Protein 6V04 (pdb70)

Structure (mmCIF, N/CA/C/O backbone):
data_6V04
#
_entry.id   6V04
#
_cell.length_a   73.171
_cell.length_b   73.171
_cell.length_c   123.944
_cell.angle_alpha   90.000
_cell.angle_beta   90.000
_cell.angle_gamma   120.000
#
_symmetry.space_group_name_H-M   'P 31 2 1'
#
loop_
_entity.id
_entity.type
_entity.pdbx_description
1 polymer 'Uncharacterized SRPBCC domain-containing protein'
2 non-polymer 'SODIUM ION'
3 non-polymer 'MAGNESIUM ION'
4 non-polymer 'CHLORIDE ION'
5 water water
#
loop_
_atom_site.group_PDB
_atom_site.id
_atom_site.type_symbol
_atom_site.label_atom_id
_atom_site.label_alt_id
_atom_site.label_comp_id
_atom_site.label_asym_id
_atom_site.label_entity_id
_atom_site.label_seq_id
_atom_site.pdbx_PDB_ins_code
_atom_site.Cartn_x
_atom_site.Cartn_y
_atom_site.Cartn_z
_atom_site.occupancy
_atom_site.B_iso_or_equiv
_atom_site.auth_seq_id
_atom_site.auth_comp_id
_atom_site.auth_asym_id
_atom_site.auth_atom_id
_atom_site.pdbx_PDB_model_num
ATOM 1 C CA . PRO A 1 10 ? 34.544 35.636 29.365 1.00 78.98 9 PRO A CA 1
ATOM 2 C C . PRO A 1 10 ? 33.676 34.381 29.426 1.00 78.77 9 PRO A C 1
ATOM 3 O O . PRO A 1 10 ? 34.205 33.271 29.413 1.00 77.21 9 PRO A O 1
ATOM 4 N N . ASP A 1 11 ? 32.358 34.564 29.493 1.00 63.77 10 ASP A N 1
ATOM 5 C CA . ASP A 1 11 ? 31.417 33.448 29.552 1.00 52.61 10 ASP A CA 1
ATOM 6 C C . ASP A 1 11 ? 31.238 32.885 28.147 1.00 50.94 10 ASP A C 1
ATOM 7 O O . ASP A 1 11 ? 30.627 33.524 27.285 1.00 47.21 10 ASP A O 1
ATOM 16 N N . ASP A 1 12 ? 31.778 31.689 27.911 1.00 39.11 11 ASP A N 1
ATOM 17 C CA . ASP A 1 12 ? 31.701 31.072 26.594 1.00 38.52 11 ASP A CA 1
ATOM 18 C C . ASP A 1 12 ? 30.318 30.533 26.264 1.00 35.20 11 ASP A C 1
ATOM 19 O O . ASP A 1 12 ? 30.065 30.208 25.100 1.00 35.10 11 ASP A O 1
ATOM 28 N N . TRP A 1 13 ? 29.422 30.442 27.242 1.00 35.45 12 TRP A N 1
ATOM 29 C CA . TRP A 1 13 ? 28.202 29.651 27.119 1.00 33.58 12 TRP A CA 1
ATOM 30 C C . TRP A 1 13 ? 27.089 30.488 26.501 1.00 33.67 12 TRP A C 1
ATOM 31 O O . TRP A 1 13 ? 26.544 31.391 27.141 1.00 35.25 12 TRP A O 1
ATOM 52 N N . VAL A 1 14 ? 26.746 30.185 25.253 1.00 31.99 13 VAL A N 1
ATOM 53 C CA . VAL A 1 14 ? 25.671 30.874 24.561 1.00 31.85 13 VAL A CA 1
ATOM 54 C C . VAL A 1 14 ? 24.372 30.129 24.818 1.00 30.39 13 VAL A C 1
ATOM 55 O O . VAL A 1 14 ? 24.312 28.903 24.679 1.00 28.50 13 VAL A O 1
ATOM 68 N N . ARG A 1 15 ? 23.341 30.865 25.223 1.00 31.31 14 ARG A N 1
ATOM 69 C CA . ARG A 1 15 ? 22.021 30.309 25.497 1.00 30.14 14 ARG A CA 1
ATOM 70 C C . ARG A 1 15 ? 20.996 31.138 24.743 1.00 31.69 14 ARG A C 1
ATOM 71 O O . ARG A 1 15 ? 20.934 32.359 24.920 1.00 34.17 14 ARG A O 1
ATOM 92 N N . VAL A 1 16 ? 20.214 30.484 23.887 1.00 34.09 15 VAL A N 1
ATOM 93 C CA . VAL A 1 16 ? 19.188 31.138 23.085 1.00 31.85 15 VAL A CA 1
ATOM 94 C C . VAL A 1 16 ? 17.909 30.323 23.212 1.00 32.97 15 VAL A C 1
ATOM 95 O O . VAL A 1 16 ? 17.946 29.098 23.354 1.00 39.58 15 VAL A O 1
ATOM 108 N N . MET A 1 17 ? 16.770 31.013 23.185 1.00 35.03 16 MET A N 1
ATOM 109 C CA . MET A 1 17 ? 15.473 30.367 23.304 1.00 35.79 16 MET A CA 1
ATOM 110 C C . MET A 1 17 ? 14.523 30.935 22.260 1.00 37.34 16 MET A C 1
ATOM 111 O O . MET A 1 17 ? 14.656 32.086 21.835 1.00 41.94 16 MET A O 1
ATOM 125 N N . VAL A 1 18 ? 13.566 30.112 21.843 1.00 36.30 17 VAL A N 1
ATOM 126 C CA . VAL A 1 18 ? 12.425 30.583 21.068 1.00 36.77 17 VAL A CA 1
ATOM 127 C C . VAL A 1 18 ? 11.182 29.859 21.570 1.00 38.68 17 VAL A C 1
ATOM 128 O O . VAL A 1 18 ? 11.230 28.669 21.896 1.00 37.60 17 VAL A O 1
ATOM 141 N N . SER A 1 19 ? 10.080 30.594 21.662 1.00 38.60 18 SER A N 1
ATOM 142 C CA . SER A 1 19 ? 8.776 30.041 21.993 1.00 41.00 18 SER A CA 1
ATOM 143 C C . SER A 1 19 ? 7.916 30.070 20.740 1.00 41.24 18 SER A C 1
ATOM 144 O O . SER A 1 19 ? 7.825 31.107 20.077 1.00 45.73 18 SER A O 1
ATOM 152 N N . VAL A 1 20 ? 7.312 28.934 20.402 1.00 39.60 19 VAL A N 1
ATOM 153 C CA . VAL A 1 20 ? 6.478 28.844 19.202 1.00 39.61 19 VAL A CA 1
ATOM 154 C C . VAL A 1 20 ? 5.119 28.247 19.547 1.00 43.80 19 VAL A C 1
ATOM 155 O O . VAL A 1 20 ? 5.016 27.400 20.447 1.00 44.73 19 VAL A O 1
ATOM 168 N N . PRO A 1 21 ? 4.056 28.654 18.868 1.00 43.62 20 PRO A N 1
ATOM 169 C CA . PRO A 1 21 ? 2.733 28.094 19.158 1.00 48.48 20 PRO A CA 1
ATOM 170 C C . PRO A 1 21 ? 2.476 26.806 18.400 1.00 66.21 20 PRO A C 1
ATOM 171 O O . PRO A 1 21 ? 1.414 26.638 17.794 1.00 69.28 20 PRO A O 1
ATOM 182 N N . ALA A 1 22 ? 3.452 25.906 18.399 1.00 51.61 21 ALA A N 1
ATOM 183 C CA . ALA A 1 22 ? 3.290 24.567 17.869 1.00 42.23 21 ALA A CA 1
ATOM 184 C C . ALA A 1 22 ? 3.481 23.554 18.990 1.00 42.84 21 ALA A C 1
ATOM 185 O O . ALA A 1 22 ? 4.244 23.804 19.930 1.00 46.79 21 ALA A O 1
ATOM 192 N N . PRO A 1 23 ? 2.794 22.416 18.934 1.00 42.51 22 PRO A N 1
ATOM 193 C CA . PRO A 1 23 ? 2.961 21.406 19.981 1.00 42.64 22 PRO A CA 1
ATOM 194 C C . PRO A 1 23 ? 4.328 20.743 19.911 1.00 43.59 22 PRO A C 1
ATOM 195 O O . PRO A 1 23 ? 5.012 20.765 18.884 1.00 42.83 22 PRO A O 1
ATOM 206 N N . VAL A 1 24 ? 4.716 20.136 21.038 1.00 45.98 23 VAL A N 1
ATOM 207 C CA . VAL A 1 24 ? 6.067 19.593 21.168 1.00 36.77 23 VAL A CA 1
ATOM 208 C C . VAL A 1 24 ? 6.335 18.550 20.091 1.00 41.07 23 VAL A C 1
ATOM 209 O O . VAL A 1 24 ? 7.449 18.452 19.567 1.00 37.35 23 VAL A O 1
ATOM 222 N N . ASP A 1 25 ? 5.328 17.741 19.762 1.00 46.14 24 ASP A N 1
ATOM 223 C CA . ASP A 1 25 ? 5.539 16.684 18.782 1.00 45.36 24 ASP A CA 1
ATOM 224 C C . ASP A 1 25 ? 5.874 17.267 17.414 1.00 38.99 24 ASP A C 1
ATOM 225 O O . ASP A 1 25 ? 6.755 16.757 16.710 1.00 40.43 24 ASP A O 1
ATOM 234 N N . GLU A 1 26 ? 5.206 18.360 17.035 1.00 43.78 25 GLU A N 1
ATOM 235 C CA . GLU A 1 26 ? 5.489 18.995 15.751 1.00 40.47 25 GLU A CA 1
ATOM 236 C C . GLU A 1 26 ? 6.882 19.612 15.738 1.00 34.25 25 GLU A C 1
ATOM 237 O O . GLU A 1 26 ? 7.631 19.458 14.764 1.00 36.66 25 GLU A O 1
ATOM 249 N N . VAL A 1 27 ? 7.257 20.300 16.821 1.00 34.56 26 VAL A N 1
ATOM 250 C CA . VAL A 1 27 ? 8.585 20.894 16.885 1.00 31.79 26 VAL A CA 1
ATOM 251 C C . VAL A 1 27 ? 9.649 19.810 16.832 1.00 32.08 26 VAL A C 1
ATOM 252 O O . VAL A 1 27 ? 10.680 19.965 16.170 1.00 31.71 26 VAL A O 1
ATOM 265 N N . TRP A 1 28 ? 9.431 18.705 17.550 1.00 32.26 27 TRP A N 1
ATOM 266 C CA . TRP A 1 28 ? 10.406 17.619 17.548 1.00 29.30 27 TRP A CA 1
ATOM 267 C C . TRP A 1 28 ? 10.647 17.090 16.137 1.00 31.21 27 TRP A C 1
ATOM 268 O O . TRP A 1 28 ? 11.795 16.849 15.744 1.00 29.53 27 TRP A O 1
ATOM 289 N N . GLU A 1 29 ? 9.574 16.853 15.377 1.00 32.82 28 GLU A N 1
ATOM 290 C CA . GLU A 1 29 ? 9.744 16.420 13.991 1.00 33.20 28 GLU A CA 1
ATOM 291 C C . GLU A 1 29 ? 10.519 17.455 13.192 1.00 30.42 28 GLU A C 1
ATOM 292 O O . GLU A 1 29 ? 11.410 17.106 12.411 1.00 31.53 28 GLU A O 1
ATOM 304 N N . ALA A 1 30 ? 10.218 18.739 13.403 1.00 33.99 29 ALA A N 1
ATOM 305 C CA . ALA A 1 30 ? 10.851 19.786 12.607 1.00 31.76 29 ALA A CA 1
ATOM 306 C C . ALA A 1 30 ? 12.342 19.898 12.884 1.00 28.59 29 ALA A C 1
ATOM 307 O O . ALA A 1 30 ? 13.091 20.364 12.016 1.00 30.96 29 ALA A O 1
ATOM 314 N N . VAL A 1 31 ? 12.803 19.505 14.077 1.00 27.30 30 VAL A N 1
ATOM 315 C CA . VAL A 1 31 ? 14.227 19.591 14.390 1.00 25.17 30 VAL A CA 1
ATOM 316 C C . VAL A 1 31 ? 14.955 18.257 14.263 1.00 26.29 30 VAL A C 1
ATOM 317 O O . VAL A 1 31 ? 16.166 18.214 14.516 1.00 27.90 30 VAL A O 1
ATOM 330 N N . THR A 1 32 ? 14.275 17.169 13.835 1.00 28.33 31 THR A N 1
ATOM 331 C CA . THR A 1 32 ? 14.926 15.865 13.663 1.00 29.23 31 THR A CA 1
ATOM 332 C C . THR A 1 32 ? 14.758 15.246 12.280 1.00 32.10 31 THR A C 1
ATOM 333 O O . THR A 1 32 ? 15.699 14.618 11.789 1.00 32.16 31 THR A O 1
ATOM 344 N N . ASP A 1 33 ? 13.582 15.350 11.668 1.00 31.56 32 ASP A N 1
ATOM 345 C CA . ASP A 1 33 ? 13.370 14.764 10.343 1.00 34.96 32 ASP A CA 1
ATOM 346 C C . ASP A 1 33 ? 14.252 15.501 9.342 1.00 32.67 32 ASP A C 1
ATOM 347 O O . ASP A 1 33 ? 14.084 16.711 9.172 1.00 30.52 32 ASP A O 1
ATOM 356 N N . PRO A 1 34 ? 15.206 14.838 8.682 1.00 33.99 33 PRO A N 1
ATOM 357 C CA . PRO A 1 34 ? 16.109 15.588 7.793 1.00 30.91 33 PRO A CA 1
ATOM 358 C C . PRO A 1 34 ? 15.393 16.359 6.702 1.00 31.22 33 PRO A C 1
ATOM 359 O O . PRO A 1 34 ? 15.876 17.436 6.331 1.00 29.21 33 PRO A O 1
ATOM 370 N N . ARG A 1 35 ? 14.261 15.863 6.190 1.00 32.63 34 ARG A N 1
ATOM 371 C CA . ARG A 1 35 ? 13.524 16.616 5.179 1.00 31.45 34 ARG A CA 1
ATOM 372 C C . ARG A 1 35 ? 13.018 17.936 5.746 1.00 34.91 34 ARG A C 1
ATOM 373 O O . ARG A 1 35 ? 13.013 18.959 5.051 1.00 38.26 34 ARG A O 1
ATOM 394 N N A ARG A 1 36 ? 12.599 17.941 7.013 0.40 29.17 35 ARG A N 1
ATOM 395 N N B ARG A 1 36 ? 12.572 17.929 7.005 0.60 28.99 35 ARG A N 1
ATOM 396 C CA A ARG A 1 36 ? 12.115 19.175 7.619 0.40 30.44 35 ARG A CA 1
ATOM 397 C CA B ARG A 1 36 ? 12.118 19.158 7.640 0.60 31.03 35 ARG A CA 1
ATOM 398 C C A ARG A 1 36 ? 13.271 20.048 8.103 0.40 30.63 35 ARG A C 1
ATOM 399 C C B ARG A 1 36 ? 13.293 20.037 8.049 0.60 29.02 35 ARG A C 1
ATOM 400 O O A ARG A 1 36 ? 13.199 21.279 8.011 0.40 29.45 35 ARG A O 1
ATOM 401 O O B ARG A 1 36 ? 13.252 21.257 7.865 0.60 27.12 35 ARG A O 1
ATOM 442 N N . VAL A 1 37 ? 14.346 19.437 8.614 1.00 26.64 36 VAL A N 1
ATOM 443 C CA . VAL A 1 37 ? 15.516 20.211 9.022 1.00 25.82 36 VAL A CA 1
ATOM 444 C C . VAL A 1 37 ? 16.085 20.992 7.845 1.00 26.25 36 VAL A C 1
ATOM 445 O O . VAL A 1 37 ? 16.575 22.119 8.009 1.00 25.24 36 VAL A O 1
ATOM 458 N N . ALA A 1 38 ? 16.028 20.411 6.645 1.00 27.11 37 ALA A N 1
ATOM 459 C CA . ALA A 1 38 ? 16.531 21.082 5.452 1.00 26.40 37 ALA A CA 1
ATOM 460 C C . ALA A 1 38 ? 15.671 22.262 5.028 1.00 28.22 37 ALA A C 1
ATOM 461 O O . ALA A 1 38 ? 16.091 23.029 4.156 1.00 29.69 37 ALA A O 1
ATOM 468 N N . GLN A 1 39 ? 14.482 22.429 5.605 1.00 26.69 38 GLN A N 1
ATOM 469 C CA . GLN A 1 39 ? 13.641 23.560 5.235 1.00 26.46 38 GLN A CA 1
ATOM 470 C C . GLN A 1 39 ? 13.977 24.827 6.003 1.00 25.91 38 GLN A C 1
ATOM 471 O O . GLN A 1 39 ? 13.557 25.909 5.586 1.00 28.46 38 GLN A O 1
ATOM 485 N N . TRP A 1 40 ? 14.708 24.730 7.132 1.00 25.77 39 TRP A N 1
ATOM 486 C CA . TRP A 1 40 ? 15.037 25.913 7.920 1.00 24.83 39 TRP A CA 1
ATOM 487 C C . TRP A 1 40 ? 16.481 25.974 8.392 1.00 25.10 39 TRP A C 1
ATOM 488 O O . TRP A 1 40 ? 16.980 27.083 8.615 1.00 25.32 39 TRP A O 1
ATOM 509 N N . PHE A 1 41 ? 17.174 24.843 8.554 1.00 24.82 40 PHE A N 1
ATOM 510 C CA . PHE A 1 41 ? 18.499 24.807 9.164 1.00 23.62 40 PHE A CA 1
ATOM 511 C C . PHE A 1 41 ? 19.578 24.481 8.138 1.00 25.12 40 PHE A C 1
ATOM 512 O O . PHE A 1 41 ? 20.416 25.332 7.830 1.00 25.73 40 PHE A O 1
ATOM 529 N N . GLY A 1 42 ? 19.599 23.260 7.628 1.00 24.31 41 GLY A N 1
ATOM 530 C CA . GLY A 1 42 ? 20.652 22.827 6.730 1.00 26.08 41 GLY A CA 1
ATOM 531 C C . GLY A 1 42 ? 20.409 21.387 6.355 1.00 25.18 41 GLY A C 1
ATOM 532 O O . GLY A 1 42 ? 19.442 20.761 6.796 1.00 26.36 41 GLY A O 1
ATOM 536 N N . HIS A 1 43 ? 21.308 20.861 5.535 1.00 23.60 42 HIS A N 1
ATOM 537 C CA . HIS A 1 43 ? 21.180 19.514 5.005 1.00 23.16 42 HIS A CA 1
ATOM 538 C C . HIS A 1 43 ? 21.980 18.535 5.858 1.00 25.68 42 HIS A C 1
ATOM 539 O O . HIS A 1 43 ? 23.211 18.613 5.903 1.00 24.08 42 HIS A O 1
ATOM 553 N N . LEU A 1 44 ? 21.281 17.604 6.505 1.00 26.45 43 LEU A N 1
ATOM 554 C CA . LEU A 1 44 ? 21.910 16.548 7.285 1.00 27.45 43 LEU A CA 1
ATOM 555 C C . LEU A 1 44 ? 22.280 15.375 6.390 1.00 28.08 43 LEU A C 1
ATOM 556 O O . LEU A 1 44 ? 21.448 14.905 5.610 1.00 30.94 43 LEU A O 1
ATOM 572 N N . SER A 1 45 ? 23.508 14.865 6.540 1.00 26.86 44 SER A N 1
ATOM 573 C CA . SER A 1 45 ? 23.890 13.666 5.794 1.00 28.65 44 SER A CA 1
ATOM 574 C C . SER A 1 45 ? 23.161 12.425 6.291 1.00 30.92 44 SER A C 1
ATOM 575 O O . SER A 1 45 ? 23.008 11.453 5.538 1.00 33.11 44 SER A O 1
ATOM 583 N N . ALA A 1 46 ? 22.713 12.443 7.541 1.00 29.71 45 ALA A N 1
ATOM 584 C CA . ALA A 1 46 ? 21.998 11.346 8.171 1.00 32.35 45 ALA A CA 1
ATOM 585 C C . ALA A 1 46 ? 21.284 11.923 9.378 1.00 28.97 45 ALA A C 1
AT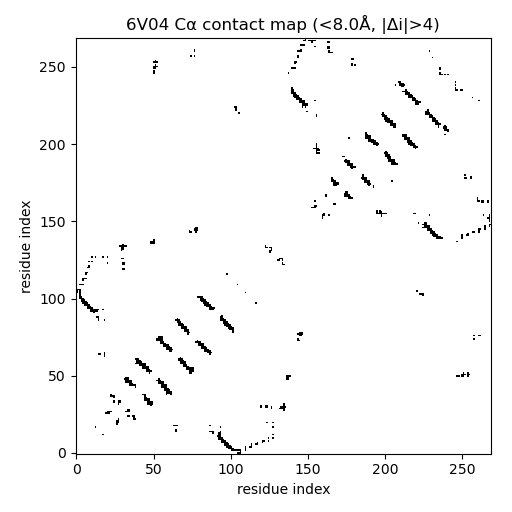OM 586 O O . ALA A 1 46 ? 21.748 12.926 9.936 1.00 30.58 45 ALA A O 1
ATOM 593 N N . PRO A 1 47 ? 20.161 11.345 9.798 1.00 30.08 46 PRO A N 1
ATOM 594 C CA . PRO A 1 47 ? 19.521 11.835 11.023 1.00 31.23 46 PRO A CA 1
ATOM 595 C C . PRO A 1 47 ? 20.449 11.669 12.212 1.00 32.42 46 PRO A C 1
ATOM 596 O O . PRO A 1 47 ? 21.295 10.776 12.250 1.00 33.20 46 PRO A O 1
ATOM 607 N N . MET A 1 48 ? 20.293 12.556 13.181 1.00 29.04 47 MET A N 1
ATOM 608 C CA . MET A 1 48 ? 21.032 12.422 14.430 1.00 29.34 47 MET A CA 1
ATOM 609 C C . MET A 1 48 ? 20.610 11.149 15.156 1.00 32.46 47 MET A C 1
ATOM 610 O O . MET A 1 48 ? 19.420 10.898 15.359 1.00 33.92 47 MET A O 1
ATOM 624 N N . THR A 1 49 ? 21.600 10.341 15.538 1.00 32.71 48 THR A N 1
ATOM 625 C CA . THR A 1 49 ? 21.393 9.051 16.179 1.00 34.35 48 THR A CA 1
ATOM 626 C C . THR A 1 49 ? 22.376 8.920 17.333 1.00 32.14 48 THR A C 1
ATOM 627 O O . THR A 1 49 ? 23.546 9.284 17.198 1.00 34.78 48 THR A O 1
ATOM 638 N N . THR A 1 50 ? 21.901 8.406 18.470 1.00 35.31 49 THR A N 1
ATOM 639 C CA . THR A 1 50 ? 22.757 8.272 19.644 1.00 40.76 49 THR A CA 1
ATOM 640 C C . THR A 1 50 ? 24.048 7.536 19.300 1.00 37.12 49 THR A C 1
ATOM 641 O O . THR A 1 50 ? 24.024 6.421 18.769 1.00 40.87 49 THR A O 1
ATOM 652 N N . GLY A 1 51 ? 25.177 8.164 19.621 1.00 36.71 50 GLY A N 1
ATOM 653 C CA . GLY A 1 51 ? 26.472 7.536 19.463 1.00 39.71 50 GLY A CA 1
ATOM 654 C C . GLY A 1 51 ? 27.013 7.515 18.052 1.00 42.92 50 GLY A C 1
ATOM 655 O O . GLY A 1 51 ? 28.029 6.854 17.810 1.00 45.22 50 GLY A O 1
ATOM 659 N N . ALA A 1 52 ? 26.377 8.216 17.116 1.00 35.95 51 ALA A N 1
ATOM 660 C CA . ALA A 1 52 ? 26.756 8.185 15.714 1.00 36.20 51 ALA A CA 1
ATOM 661 C C . ALA A 1 52 ? 27.159 9.570 15.225 1.00 37.28 51 ALA A C 1
ATOM 662 O O . ALA A 1 52 ? 26.725 10.598 15.755 1.00 32.87 51 ALA A O 1
ATOM 669 N N . SER A 1 53 ? 27.988 9.583 14.191 1.00 32.78 52 SER A N 1
ATOM 670 C CA . SER A 1 53 ? 28.433 10.823 13.589 1.00 31.77 52 SER A CA 1
ATOM 671 C C . SER A 1 53 ? 27.531 11.197 12.423 1.00 34.26 52 SER A C 1
ATOM 672 O O . SER A 1 53 ? 26.923 10.339 11.777 1.00 38.40 52 SER A O 1
ATOM 680 N N . THR A 1 54 ? 27.431 12.499 12.175 1.00 30.44 53 THR A N 1
ATOM 681 C CA . THR A 1 54 ? 26.750 13.004 10.995 1.00 28.35 53 THR A CA 1
ATOM 682 C C . THR A 1 54 ? 27.375 14.345 10.619 1.00 27.42 53 THR A C 1
ATOM 683 O O . THR A 1 54 ? 28.401 14.754 11.171 1.00 26.72 53 THR A O 1
ATOM 694 N N A ARG A 1 55 ? 26.794 14.992 9.612 0.43 25.76 54 ARG A N 1
ATOM 695 N N B ARG A 1 55 ? 26.725 15.053 9.698 0.57 28.48 54 ARG A N 1
ATOM 696 C CA A ARG A 1 55 ? 27.259 16.288 9.140 0.43 25.02 54 ARG A CA 1
ATOM 697 C CA B ARG A 1 55 ? 27.270 16.274 9.123 0.57 24.99 54 ARG A CA 1
ATOM 698 C C A ARG A 1 55 ? 26.047 17.124 8.774 0.43 22.17 54 ARG A C 1
ATOM 699 C C B ARG A 1 55 ? 26.113 17.136 8.647 0.57 24.45 54 ARG A C 1
ATOM 700 O O A ARG A 1 55 ? 25.004 16.588 8.395 0.43 21.93 54 ARG A O 1
ATOM 701 O O B ARG A 1 55 ? 25.176 16.621 8.033 0.57 31.77 54 ARG A O 1
ATOM 742 N N . VAL A 1 56 ? 26.178 18.439 8.909 1.00 22.74 55 VAL A N 1
ATOM 743 C CA . VAL A 1 56 ? 25.190 19.378 8.391 1.00 23.53 55 VAL A CA 1
ATOM 744 C C . VAL A 1 56 ? 25.898 20.346 7.460 1.00 23.15 55 VAL A C 1
ATOM 745 O O . VAL A 1 56 ? 26.984 20.845 7.769 1.00 22.41 55 VAL A O 1
ATOM 758 N N . ASP A 1 57 ? 25.302 20.559 6.293 1.00 23.39 56 ASP A N 1
ATOM 759 C CA . ASP A 1 57 ? 25.883 21.360 5.227 1.00 24.53 56 ASP A CA 1
ATOM 760 C C . ASP A 1 57 ? 24.895 22.462 4.879 1.00 23.40 56 ASP A C 1
ATOM 761 O O . ASP A 1 57 ? 23.702 22.186 4.721 1.00 26.29 56 ASP A O 1
ATOM 770 N N . PHE A 1 58 ? 25.376 23.702 4.778 1.00 22.18 57 PHE A N 1
ATOM 771 C CA . PHE A 1 58 ? 24.488 24.831 4.536 1.00 20.74 57 PHE A CA 1
ATOM 772 C C . PHE A 1 58 ? 24.391 25.206 3.064 1.00 23.80 57 PHE A C 1
ATOM 773 O O . PHE A 1 58 ? 23.592 26.079 2.722 1.00 26.38 57 PHE A O 1
ATOM 790 N N . GLY A 1 59 ? 25.141 24.542 2.195 1.00 22.40 58 GLY A N 1
ATOM 791 C CA . GLY A 1 59 ? 24.993 24.720 0.770 1.00 24.49 58 GLY A CA 1
ATOM 792 C C . GLY A 1 59 ? 25.827 25.829 0.184 1.00 24.24 58 GLY A C 1
ATOM 793 O O . GLY A 1 59 ? 25.725 26.086 -1.040 1.00 23.89 58 GLY A O 1
ATOM 797 N N . ASP A 1 60 ? 26.665 26.465 0.997 1.00 22.39 59 ASP A N 1
ATOM 798 C CA . ASP A 1 60 ? 27.454 27.624 0.605 1.00 22.56 59 ASP A CA 1
ATOM 799 C C . ASP A 1 60 ? 28.934 27.451 0.907 1.00 19.98 59 ASP A C 1
ATOM 800 O O . ASP A 1 60 ? 29.683 28.433 0.856 1.00 21.63 59 ASP A O 1
ATOM 809 N N . GLY A 1 61 ? 29.381 26.239 1.220 1.00 20.97 60 GLY A N 1
ATOM 810 C CA . GLY A 1 61 ? 30.734 25.988 1.660 1.00 22.15 60 GLY A CA 1
ATOM 811 C C . GLY A 1 61 ? 30.843 25.719 3.144 1.00 24.18 60 GLY A C 1
ATOM 812 O O . GLY A 1 61 ? 31.809 25.076 3.567 1.00 23.45 60 GLY A O 1
ATOM 816 N N . ASP A 1 62 ? 29.890 26.186 3.935 1.00 20.27 61 ASP A N 1
ATOM 817 C CA . ASP A 1 62 ? 29.925 26.001 5.382 1.00 19.22 61 ASP A CA 1
ATOM 818 C C . ASP A 1 62 ? 29.286 24.672 5.777 1.00 21.03 61 ASP A C 1
ATOM 819 O O . ASP A 1 62 ? 28.323 24.202 5.158 1.00 22.38 61 ASP A O 1
ATOM 828 N N . PHE A 1 63 ? 29.816 24.078 6.843 1.00 20.74 62 PHE A N 1
ATOM 829 C CA . PHE A 1 63 ? 29.300 22.815 7.350 1.00 20.20 62 PHE A CA 1
ATOM 830 C C . PHE A 1 63 ? 29.839 22.636 8.764 1.00 21.52 62 PHE A C 1
ATOM 831 O O . PHE A 1 63 ? 30.803 23.297 9.152 1.00 21.49 62 PHE A O 1
ATOM 848 N N . PHE A 1 64 ? 29.211 21.726 9.518 1.00 22.27 63 PHE A N 1
ATOM 849 C CA . PHE A 1 64 ? 29.738 21.225 10.787 1.00 20.74 63 PHE A CA 1
ATOM 850 C C . PHE A 1 64 ? 29.823 19.709 10.713 1.00 22.80 63 PHE A C 1
ATOM 851 O O . PHE A 1 64 ? 28.893 19.048 10.225 1.00 23.87 63 PHE A O 1
ATOM 868 N N . ASP A 1 65 ? 30.927 19.154 11.211 1.00 22.78 64 ASP A N 1
ATOM 869 C CA . ASP A 1 65 ? 30.997 17.732 11.526 1.00 23.20 64 ASP A CA 1
ATOM 870 C C . ASP A 1 65 ? 30.423 17.510 12.923 1.00 24.35 64 ASP A C 1
ATOM 871 O O . ASP A 1 65 ? 30.793 18.218 13.860 1.00 26.19 64 ASP A O 1
ATOM 880 N N . ILE A 1 66 ? 29.544 16.514 13.069 1.00 23.50 65 ILE A N 1
ATOM 881 C CA . ILE A 1 66 ? 28.758 16.318 14.286 1.00 24.21 65 ILE A CA 1
ATOM 882 C C . ILE A 1 66 ? 28.991 14.919 14.848 1.00 25.24 65 ILE A C 1
ATOM 883 O O . ILE A 1 66 ? 29.011 13.930 14.108 1.00 26.84 65 ILE A O 1
ATOM 899 N N . GLU A 1 67 ? 29.108 14.837 16.170 1.00 24.75 66 GLU A N 1
ATOM 900 C CA . GLU A 1 67 ? 29.061 13.574 16.901 1.00 28.89 66 GLU A CA 1
ATOM 901 C C . GLU A 1 67 ? 27.909 13.669 17.891 1.00 25.24 66 GLU A C 1
ATOM 902 O O . GLU A 1 67 ? 27.885 14.579 18.725 1.00 27.16 66 GLU A O 1
ATOM 914 N N . VAL A 1 68 ? 26.957 12.748 17.798 1.00 25.84 67 VAL A N 1
ATOM 915 C CA . VAL A 1 68 ? 25.713 12.832 18.557 1.00 28.39 67 VAL A CA 1
ATOM 916 C C . VAL A 1 68 ? 25.845 11.988 19.814 1.00 29.86 67 VAL A C 1
ATOM 917 O O . VAL A 1 68 ? 26.165 10.793 19.749 1.00 29.49 67 VAL A O 1
ATOM 930 N N . ASP A 1 69 ? 25.569 12.602 20.957 1.00 27.62 68 ASP A N 1
ATOM 931 C CA . ASP A 1 69 ? 25.662 11.906 22.229 1.00 29.02 68 ASP A CA 1
ATOM 932 C C . ASP A 1 69 ? 24.333 11.341 22.682 1.00 29.33 68 ASP A C 1
ATOM 933 O O . ASP A 1 69 ? 24.287 10.196 23.148 1.00 34.45 68 ASP A O 1
ATOM 942 N N A HIS A 1 70 ? 23.243 12.106 22.559 0.49 31.93 69 HIS A N 1
ATOM 943 N N B HIS A 1 70 ? 23.249 12.093 22.568 0.51 32.15 69 HIS A N 1
ATOM 944 C CA A HIS A 1 70 ? 21.933 11.695 23.058 0.49 33.19 69 HIS A CA 1
ATOM 945 C CA B HIS A 1 70 ? 21.980 11.498 22.926 0.51 28.25 69 HIS A CA 1
ATOM 946 C C A HIS A 1 70 ? 20.827 12.198 22.144 0.49 29.03 69 HIS A C 1
ATOM 947 C C B HIS A 1 70 ? 20.825 12.162 22.209 0.51 29.48 69 HIS A C 1
ATOM 948 O O A HIS A 1 70 ? 20.819 13.375 21.776 0.49 35.53 69 HIS A O 1
ATOM 949 O O B HIS A 1 70 ? 20.781 13.384 22.053 0.51 27.92 69 HIS A O 1
ATOM 976 N N . VAL A 1 71 ? 19.883 11.316 21.810 1.00 32.10 70 VAL A N 1
ATOM 977 C CA . VAL A 1 71 ? 18.630 11.702 21.185 1.00 32.19 70 VAL A CA 1
ATOM 978 C C . VAL A 1 71 ? 17.526 11.161 22.088 1.00 32.25 70 VAL A C 1
ATOM 979 O O . VAL A 1 71 ? 17.335 9.939 22.186 1.00 34.00 70 VAL A O 1
ATOM 992 N N A GLU A 1 72 ? 16.801 12.067 22.740 0.49 34.53 71 GLU A N 1
ATOM 993 N N B GLU A 1 72 ? 16.830 12.056 22.781 0.51 33.89 71 GLU A N 1
ATOM 994 C CA A GLU A 1 72 ? 15.697 11.721 23.632 0.49 37.20 71 GLU A CA 1
ATOM 995 C CA B GLU A 1 72 ? 15.705 11.649 23.615 0.51 36.12 71 GLU A CA 1
ATOM 996 C C A GLU A 1 72 ? 14.394 12.178 22.992 0.49 34.63 71 GLU A C 1
ATOM 997 C C B GLU A 1 72 ? 14.416 12.157 22.988 0.51 34.48 71 GLU A C 1
ATOM 998 O O A GLU A 1 72 ? 14.078 13.378 23.033 0.49 36.08 71 GLU A O 1
ATOM 999 O O B GLU A 1 72 ? 14.141 13.367 23.043 0.51 34.86 71 GLU A O 1
ATOM 1022 N N . PRO A 1 73 ? 13.609 11.285 22.386 1.00 37.94 72 PRO A N 1
ATOM 1023 C CA . PRO A 1 73 ? 12.436 11.734 21.624 1.00 44.30 72 PRO A CA 1
ATOM 1024 C C . PRO A 1 73 ? 11.538 12.726 22.354 1.00 41.12 72 PRO A C 1
ATOM 1025 O O . PRO A 1 73 ? 11.169 12.537 23.509 1.00 40.96 72 PRO A O 1
ATOM 1036 N N . ARG A 1 74 ? 11.184 13.797 21.638 1.00 39.28 73 ARG A N 1
ATOM 1037 C CA . ARG A 1 74 ? 10.306 14.864 22.124 1.00 40.37 73 ARG A CA 1
ATOM 1038 C C . ARG A 1 74 ? 10.857 15.544 23.377 1.00 37.17 73 ARG A C 1
ATOM 1039 O O . ARG A 1 74 ? 10.109 16.149 24.147 1.00 47.28 73 ARG A O 1
ATOM 1060 N N . ASP A 1 75 ? 12.176 15.488 23.553 1.00 35.41 74 ASP A N 1
ATOM 1061 C CA . ASP A 1 75 ? 12.817 16.043 24.735 1.00 36.80 74 ASP A CA 1
ATOM 1062 C C . ASP A 1 75 ? 14.066 16.831 24.354 1.00 34.21 74 ASP A C 1
ATOM 1063 O O . ASP A 1 75 ? 14.081 18.063 24.471 1.00 33.58 74 ASP A O 1
ATOM 1072 N N . ARG A 1 76 ? 15.123 16.162 23.901 1.00 31.08 75 ARG A N 1
ATOM 1073 C CA . ARG A 1 76 ? 16.325 16.930 23.607 1.00 32.94 75 ARG A CA 1
ATOM 10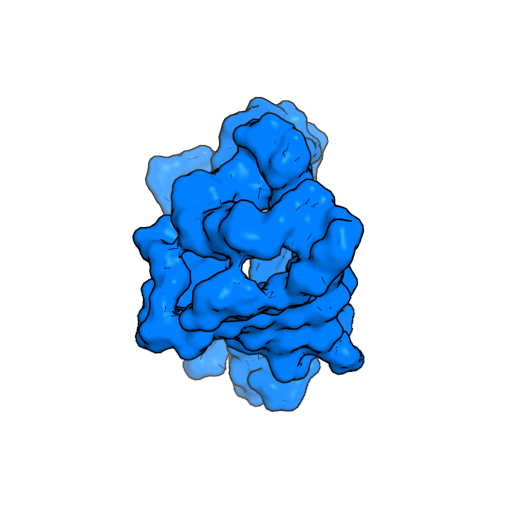74 C C . ARG A 1 76 ? 17.286 16.162 22.711 1.00 27.57 75 ARG A C 1
ATOM 1075 O O . ARG A 1 76 ? 17.223 14.936 22.577 1.00 28.21 75 ARG A O 1
ATOM 1096 N N . LEU A 1 77 ? 18.153 16.939 22.066 1.00 30.17 76 LEU A N 1
ATOM 1097 C CA . LEU A 1 77 ? 19.286 16.455 21.300 1.00 28.75 76 LEU A CA 1
ATOM 1098 C C . LEU A 1 77 ? 20.546 17.010 21.939 1.00 28.15 76 LEU A C 1
ATOM 1099 O O . LEU A 1 77 ? 20.638 18.219 22.156 1.00 31.12 76 LEU A O 1
ATOM 1115 N N . LEU A 1 78 ? 21.507 16.139 22.233 1.00 26.83 77 LEU A N 1
ATOM 1116 C CA . LEU A 1 78 ? 22.799 16.543 22.769 1.00 26.67 77 LEU A CA 1
ATOM 1117 C C . LEU A 1 78 ? 23.879 16.040 21.828 1.00 24.37 77 LEU A C 1
ATOM 1118 O O . LEU A 1 78 ? 23.964 14.833 21.573 1.00 26.64 77 LEU A O 1
ATOM 1134 N N . PHE A 1 79 ? 24.721 16.953 21.359 1.00 25.65 78 PHE A N 1
ATOM 1135 C CA . PHE A 1 79 ? 25.740 16.607 20.383 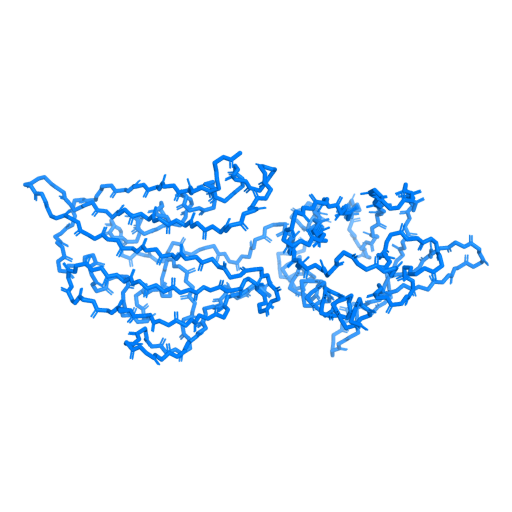1.00 24.72 78 PHE A CA 1
ATOM 1136 C C . PHE A 1 79 ? 26.914 17.567 20.482 1.00 25.57 78 PHE A C 1
ATOM 1137 O O . PHE A 1 79 ? 26.851 18.612 21.133 1.00 27.23 78 PHE A O 1
ATOM 1154 N N . ARG A 1 80 ? 28.008 17.164 19.850 1.00 22.81 79 ARG A N 1
ATOM 1155 C CA . ARG A 1 80 ? 29.224 17.951 19.748 1.00 22.42 79 ARG A CA 1
ATOM 1156 C C . ARG A 1 80 ? 29.493 18.223 18.275 1.00 23.49 79 ARG A C 1
ATOM 1157 O O . ARG A 1 80 ? 29.196 17.385 17.419 1.00 25.35 79 ARG A O 1
ATOM 1178 N N . TRP A 1 81 ? 30.041 19.394 17.961 1.00 22.14 80 TRP A N 1
ATOM 1179 C CA . TRP A 1 81 ? 30.346 19.623 16.558 1.00 21.80 80 TRP A CA 1
ATOM 1180 C C . TRP A 1 81 ? 31.567 20.515 16.390 1.00 23.39 80 TRP A C 1
ATOM 1181 O O . TRP A 1 81 ? 32.043 21.163 17.326 1.00 23.64 80 TRP A O 1
ATOM 1202 N N . SER A 1 82 ? 32.071 20.521 15.149 1.00 22.67 81 SER A N 1
ATOM 1203 C CA . SER A 1 82 ? 33.297 21.209 14.769 1.00 22.06 81 SER A CA 1
ATOM 1204 C C . SER A 1 82 ? 33.037 21.953 13.468 1.00 21.81 81 SER A C 1
ATOM 1205 O O . SER A 1 82 ? 32.758 21.319 12.441 1.00 23.09 81 SER A O 1
ATOM 1213 N N . PHE A 1 83 ? 33.141 23.283 13.506 1.00 21.61 82 PHE A N 1
ATOM 1214 C CA . PHE A 1 83 ? 32.840 24.086 12.320 1.00 19.68 82 PHE A CA 1
ATOM 1215 C C . PHE A 1 83 ? 33.901 23.877 11.250 1.00 21.75 82 PHE A C 1
ATOM 1216 O O . PHE A 1 83 ? 35.103 23.990 11.502 1.00 22.92 82 PHE A O 1
ATOM 1233 N N . LEU A 1 84 ? 33.440 23.594 10.039 1.00 21.82 83 LEU A N 1
ATOM 1234 C CA . LEU A 1 84 ? 34.291 23.314 8.882 1.00 22.97 83 LEU A CA 1
ATOM 1235 C C . LEU A 1 84 ? 35.195 22.113 9.118 1.00 24.66 83 LEU A C 1
ATOM 1236 O O . LEU A 1 84 ? 36.179 21.915 8.391 1.00 25.18 83 LEU A O 1
ATOM 1252 N N . GLY A 1 85 ? 34.883 21.299 10.135 1.00 24.68 84 GLY A N 1
ATOM 1253 C CA . GLY A 1 85 ? 35.698 20.160 10.474 1.00 26.09 84 GLY A CA 1
ATOM 1254 C C . GLY A 1 85 ? 37.008 20.483 11.156 1.00 27.22 84 GLY A C 1
ATOM 1255 O O . GLY A 1 85 ? 37.730 19.556 11.530 1.00 31.95 84 GLY A O 1
ATOM 1259 N N . VAL A 1 86 ? 37.327 21.760 11.342 1.00 26.01 85 VAL A N 1
ATOM 1260 C CA . VAL A 1 86 ? 38.598 22.162 11.926 1.00 27.18 85 VAL A CA 1
ATOM 1261 C C . VAL A 1 86 ? 38.432 22.972 13.197 1.00 26.95 85 VAL A C 1
ATOM 1262 O O . VAL A 1 86 ? 39.398 23.085 13.964 1.00 28.96 85 VAL A O 1
ATOM 1275 N N . GLY A 1 87 ? 37.262 23.553 13.447 1.00 25.04 86 GLY A N 1
ATOM 1276 C CA . GLY A 1 87 ? 37.051 24.358 14.627 1.00 27.11 86 GLY A CA 1
ATOM 1277 C C . GLY A 1 87 ? 37.042 23.550 15.906 1.00 26.38 86 GLY A C 1
ATOM 1278 O O . GLY A 1 87 ? 36.882 22.322 15.913 1.00 26.35 86 GLY A O 1
ATOM 1282 N N . PRO A 1 88 ? 37.212 24.237 17.029 1.00 25.57 87 PRO A N 1
ATOM 1283 C CA . PRO A 1 88 ? 37.205 23.539 18.316 1.00 26.98 87 PRO A CA 1
ATOM 1284 C C . PRO A 1 88 ? 35.850 22.903 18.584 1.00 26.43 87 PRO A C 1
ATOM 1285 O O . PRO A 1 88 ? 34.812 23.393 18.136 1.00 26.42 87 PRO A O 1
ATOM 1296 N N . GLU A 1 89 ? 35.871 21.803 19.339 1.00 25.66 88 GLU A N 1
ATOM 1297 C CA . GLU A 1 89 ? 34.641 21.081 19.619 1.00 23.23 88 GLU A CA 1
ATOM 1298 C C . GLU A 1 89 ? 33.741 21.891 20.541 1.00 27.19 88 GLU A C 1
ATOM 1299 O O . GLU A 1 89 ? 34.159 22.308 21.634 1.00 27.84 88 GLU A O 1
ATOM 1311 N N . CYS A 1 90 ? 32.494 22.076 20.113 1.00 25.71 89 CYS A N 1
ATOM 1312 C CA . CYS A 1 90 ? 31.461 22.743 20.892 1.00 25.61 89 CYS A CA 1
ATOM 1313 C C . CYS A 1 90 ? 30.454 21.720 21.382 1.00 24.06 89 CYS A C 1
ATOM 1314 O O . CYS A 1 90 ? 30.120 20.777 20.665 1.00 27.17 89 CYS A O 1
ATOM 1322 N N . GLN A 1 91 ? 30.001 21.901 22.621 1.00 24.00 90 GLN A N 1
ATOM 1323 C CA . GLN A 1 91 ? 28.924 21.111 23.198 1.00 25.03 90 GLN A CA 1
ATOM 1324 C C . GLN A 1 91 ? 27.611 21.828 22.928 1.00 25.86 90 GLN A C 1
ATOM 1325 O O . GLN A 1 91 ? 27.421 22.957 23.406 1.00 24.70 90 GLN A O 1
ATOM 1339 N N . VAL A 1 92 ? 26.709 21.182 22.183 1.00 25.58 91 VAL A N 1
ATOM 1340 C CA . VAL A 1 92 ? 25.457 21.803 21.770 1.00 22.97 91 VAL A CA 1
ATOM 1341 C C . VAL A 1 92 ? 24.295 21.001 22.338 1.00 28.22 91 VAL A C 1
ATOM 1342 O O . VAL A 1 92 ? 24.316 19.765 22.335 1.00 30.21 91 VAL A O 1
ATOM 1355 N N . GLY A 1 93 ? 23.288 21.707 22.840 1.00 25.59 92 GLY A N 1
ATOM 1356 C CA . GLY A 1 93 ? 22.067 21.055 23.277 1.00 25.83 92 GLY A CA 1
ATOM 1357 C C . GLY A 1 93 ? 20.842 21.751 22.727 1.00 27.61 92 GLY A C 1
ATOM 1358 O O . GLY A 1 93 ? 20.785 22.983 22.719 1.00 29.40 92 GLY A O 1
ATOM 1362 N N . TRP A 1 94 ? 19.879 20.980 22.212 1.00 25.00 93 TRP A N 1
ATOM 1363 C CA . TRP A 1 94 ? 18.578 21.490 21.796 1.00 26.73 93 TRP A CA 1
ATOM 1364 C C . TRP A 1 94 ? 17.546 20.815 22.683 1.00 30.42 93 TRP A C 1
ATOM 1365 O O . TRP A 1 94 ? 17.373 19.596 22.609 1.00 30.28 93 TRP A O 1
ATOM 1386 N N . THR A 1 95 ? 16.877 21.591 23.533 1.00 29.81 94 THR A N 1
ATOM 1387 C CA . THR A 1 95 ? 15.984 21.045 24.548 1.00 29.02 94 THR A CA 1
ATOM 1388 C C . THR A 1 95 ? 14.597 21.644 24.383 1.00 28.87 94 THR A C 1
ATOM 1389 O O . THR A 1 95 ? 14.455 22.867 24.280 1.00 31.31 94 THR A O 1
ATOM 1400 N N . LEU A 1 96 ? 13.584 20.781 24.348 1.00 29.90 95 LEU A N 1
ATOM 1401 C CA . LEU A 1 96 ? 12.198 21.197 24.191 1.00 33.18 95 LEU A CA 1
ATOM 1402 C C . LEU A 1 96 ? 11.476 21.128 25.523 1.00 33.85 95 LEU A C 1
ATOM 1403 O O . LEU A 1 96 ? 11.555 20.115 26.226 1.00 35.78 95 LEU A O 1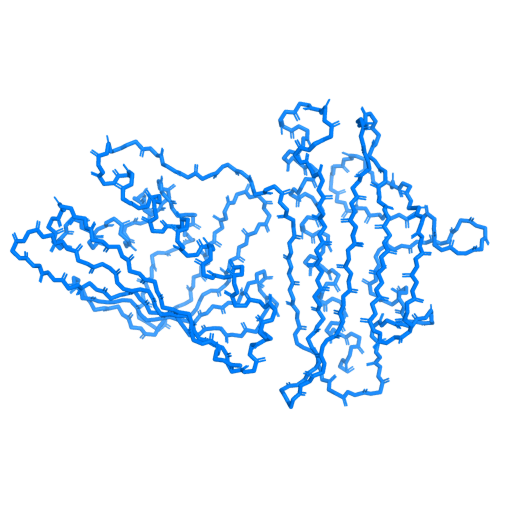
ATOM 1419 N N . THR A 1 97 ? 10.737 22.183 25.838 1.00 34.76 96 THR A N 1
ATOM 1420 C CA . THR A 1 97 ? 9.839 22.188 26.981 1.00 36.44 96 THR A CA 1
ATOM 1421 C C . THR A 1 97 ? 8.457 22.602 26.506 1.00 41.54 96 THR A C 1
ATOM 1422 O O . THR A 1 97 ? 8.304 23.636 25.845 1.00 40.28 96 THR A O 1
ATOM 1433 N N . GLY A 1 98 ? 7.466 21.768 26.804 1.00 46.22 97 GLY A N 1
ATOM 1434 C CA . GLY A 1 98 ? 6.103 22.073 26.425 1.00 50.99 97 GLY A CA 1
ATOM 1435 C C . GLY A 1 98 ? 5.434 23.006 27.415 1.00 62.39 97 GLY A C 1
ATOM 1436 O O . GLY A 1 98 ? 5.746 23.024 28.604 1.00 65.53 97 GLY A O 1
ATOM 1440 N N . GLY A 1 99 ? 4.497 23.802 26.898 1.00 79.05 98 GLY A N 1
ATOM 1441 C CA . GLY A 1 99 ? 3.745 24.721 27.723 1.00 86.84 98 GLY A CA 1
ATOM 1442 C C . GLY A 1 99 ? 2.291 24.751 27.301 1.00 89.90 98 GLY A C 1
ATOM 1443 O O . GLY A 1 99 ? 1.898 24.146 26.299 1.00 85.03 98 GLY A O 1
ATOM 1447 N N . ALA A 1 100 ? 1.490 25.466 28.092 1.00 88.27 99 ALA A N 1
ATOM 1448 C CA . ALA A 1 100 ? 0.078 25.611 27.761 1.00 85.69 99 ALA A CA 1
ATOM 1449 C C . ALA A 1 100 ? -0.108 26.485 26.528 1.00 84.28 99 ALA A C 1
ATOM 1450 O O . ALA A 1 100 ? -0.977 26.212 25.692 1.00 83.91 99 ALA A O 1
ATOM 1457 N N . GLU A 1 101 ? 0.700 27.536 26.394 1.00 91.08 100 GLU A N 1
ATOM 1458 C CA . GLU A 1 101 ? 0.608 28.435 25.250 1.00 98.70 100 GLU A CA 1
ATOM 1459 C C . GLU A 1 101 ? 1.498 28.001 24.091 1.00 99.61 100 GLU A C 1
ATOM 1460 O O . GLU A 1 101 ? 1.079 28.075 22.930 1.00 97.69 100 GLU A O 1
ATOM 1472 N N . ALA A 1 102 ? 2.715 27.543 24.376 1.00 69.87 101 ALA A N 1
ATOM 1473 C CA . ALA A 1 102 ? 3.703 27.349 23.326 1.00 50.59 101 ALA A CA 1
ATOM 1474 C C . ALA A 1 102 ? 4.714 26.288 23.738 1.00 50.05 101 ALA A C 1
ATOM 1475 O O . ALA A 1 102 ? 4.795 25.880 24.900 1.00 49.25 101 ALA A O 1
ATOM 1482 N N . THR A 1 103 ? 5.485 25.843 22.752 1.00 41.76 102 THR A N 1
ATOM 1483 C CA . THR A 1 103 ? 6.666 25.024 22.966 1.00 38.37 102 THR A CA 1
ATOM 1484 C C . THR A 1 103 ? 7.887 25.928 22.988 1.00 38.01 102 THR A C 1
ATOM 1485 O O . THR A 1 103 ? 8.005 26.840 22.168 1.00 40.18 102 THR A O 1
ATOM 1496 N N . THR A 1 104 ? 8.794 25.687 23.932 1.00 39.29 103 THR A N 1
ATOM 1497 C CA . THR A 1 104 ? 10.044 26.427 23.978 1.00 38.28 103 THR A CA 1
ATOM 1498 C C . THR A 1 104 ? 11.185 25.515 23.562 1.00 31.45 103 THR A C 1
ATOM 1499 O O . THR A 1 104 ? 11.312 24.399 24.077 1.00 35.52 103 THR A O 1
ATOM 1510 N N . LEU A 1 105 ? 12.014 25.998 22.643 1.00 34.14 104 LEU A N 1
ATOM 1511 C CA . LEU A 1 105 ? 13.277 25.358 22.309 1.00 33.37 104 LEU A CA 1
ATOM 1512 C C . LEU A 1 105 ? 14.395 26.174 22.942 1.00 29.89 104 LEU A C 1
ATOM 1513 O O . LEU A 1 105 ? 14.496 27.381 22.704 1.00 32.46 104 LEU A O 1
ATOM 1529 N N . THR A 1 106 ? 15.228 25.517 23.741 1.00 29.66 105 THR A N 1
ATOM 1530 C CA . THR A 1 106 ? 16.389 26.138 24.358 1.00 30.18 105 THR A CA 1
ATOM 1531 C C . THR A 1 106 ? 17.646 25.560 23.726 1.00 27.72 105 THR A C 1
ATOM 1532 O O . THR A 1 106 ? 17.828 24.338 23.714 1.00 31.29 105 THR A O 1
ATOM 1543 N N . VAL A 1 107 ? 18.508 26.435 23.212 1.00 28.70 106 VAL A N 1
ATOM 1544 C CA . VAL A 1 107 ? 19.776 26.042 22.612 1.00 25.35 106 VAL A CA 1
ATOM 1545 C C . VAL A 1 107 ? 20.900 26.435 23.552 1.00 27.38 106 VAL A C 1
ATOM 1546 O O . VAL A 1 107 ? 21.005 27.602 23.948 1.00 28.50 106 VAL A O 1
ATOM 1559 N N . ASP A 1 108 ? 21.734 25.459 23.903 1.00 25.89 107 ASP A N 1
ATOM 1560 C CA . ASP A 1 108 ? 22.978 25.665 24.629 1.00 25.53 107 ASP A CA 1
ATOM 1561 C C . ASP A 1 108 ? 24.150 25.407 23.694 1.00 25.18 107 ASP A C 1
ATOM 1562 O O . ASP A 1 108 ? 24.156 24.409 22.973 1.00 28.98 107 ASP A O 1
ATOM 1571 N N . ASP A 1 109 ? 25.155 26.284 23.723 1.00 23.32 108 ASP A N 1
ATOM 1572 C CA . ASP A 1 109 ? 26.352 26.115 22.895 1.00 25.39 108 ASP A CA 1
ATOM 1573 C C . ASP A 1 109 ? 27.537 26.588 23.721 1.00 25.84 108 ASP A C 1
ATOM 1574 O O . ASP A 1 109 ? 27.662 27.787 23.983 1.00 26.68 108 ASP A O 1
ATOM 1583 N N . SER A 1 110 ? 28.379 25.656 24.175 1.00 24.45 109 SER A N 1
ATOM 1584 C CA . SER A 1 110 ? 29.542 26.011 24.966 1.00 24.22 109 SER A CA 1
ATOM 1585 C C . SER A 1 110 ? 30.806 25.411 24.369 1.00 25.30 109 SER A C 1
ATOM 1586 O O . SER A 1 110 ? 30.773 24.411 23.642 1.00 27.30 109 SER A O 1
ATOM 1594 N N . CYS A 1 111 ? 31.911 26.075 24.644 1.00 25.16 110 CYS A N 1
ATOM 1595 C CA . CYS A 1 111 ? 33.212 25.660 24.168 1.00 26.51 110 CYS A CA 1
ATOM 1596 C C . CYS A 1 111 ? 34.278 26.223 25.095 1.00 28.68 110 CYS A C 1
ATOM 1597 O O . CYS A 1 111 ? 34.417 27.446 25.206 1.00 28.31 110 CYS A O 1
ATOM 1605 N N . PRO A 1 112 ? 35.035 25.378 25.791 1.00 28.09 111 PRO A N 1
ATOM 1606 C CA . PRO A 1 112 ? 36.020 25.892 26.749 1.00 34.65 111 PRO A CA 1
ATOM 1607 C C . PRO A 1 112 ? 37.032 26.803 26.072 1.00 34.14 111 PRO A C 1
ATOM 1608 O O . PRO A 1 112 ? 37.576 26.473 25.014 1.00 32.38 111 PRO A O 1
ATOM 1619 N N . GLY A 1 113 ? 37.246 27.972 26.667 1.00 32.13 112 GLY A N 1
ATOM 1620 C CA . GLY A 1 113 ? 38.211 28.928 26.166 1.00 33.60 112 GLY A CA 1
ATOM 1621 C C . GLY A 1 113 ? 37.746 29.744 24.982 1.00 38.72 112 GLY A C 1
ATOM 1622 O O . GLY A 1 113 ? 38.568 30.423 24.357 1.00 39.96 112 GLY A O 1
ATOM 1626 N N . ARG A 1 114 ? 36.462 29.708 24.660 1.00 32.37 113 ARG A N 1
ATOM 1627 C CA . ARG A 1 114 ? 35.945 30.462 23.529 1.00 32.72 113 ARG A CA 1
ATOM 1628 C C . ARG A 1 114 ? 36.309 31.938 23.663 1.00 39.80 113 ARG A C 1
ATOM 1629 O O . ARG A 1 114 ? 35.997 32.553 24.691 1.00 43.18 113 ARG A O 1
ATOM 1650 N N . PRO A 1 115 ? 36.934 32.547 22.653 1.00 38.42 114 PRO A N 1
ATOM 1651 C CA . PRO A 1 115 ? 37.207 33.987 22.734 1.00 48.66 114 PRO A CA 1
ATOM 1652 C C . PRO A 1 115 ? 35.925 34.781 22.941 1.00 41.15 114 PRO A C 1
ATOM 1653 O O . PRO A 1 115 ? 34.897 34.513 22.319 1.00 40.40 114 PRO A O 1
ATOM 1664 N N . GLY A 1 116 ? 35.993 35.770 23.834 1.00 51.77 115 GLY A N 1
ATOM 1665 C CA . GLY A 1 116 ? 34.854 36.652 24.011 1.00 48.45 115 GLY A CA 1
ATOM 1666 C C . GLY A 1 116 ? 34.435 37.312 22.717 1.00 37.66 115 GLY A C 1
ATOM 1667 O O . GLY A 1 116 ? 33.250 37.592 22.509 1.00 43.62 115 GLY A O 1
ATOM 1671 N N . SER A 1 117 ? 35.392 37.533 21.810 1.00 47.68 116 SER A N 1
ATOM 1672 C CA . SER A 1 117 ? 35.093 38.156 20.527 1.00 53.36 116 SER A CA 1
ATOM 1673 C C . SER A 1 117 ? 34.175 37.301 19.663 1.00 52.02 116 SER A C 1
ATOM 1674 O O . SER A 1 117 ? 33.561 37.827 18.730 1.00 55.50 116 SER A O 1
ATOM 1682 N N . GLU A 1 118 ? 34.071 35.999 19.946 1.00 40.79 117 GLU A N 1
ATOM 1683 C CA . GLU A 1 118 ? 33.223 35.097 19.180 1.00 43.68 117 GLU A CA 1
ATOM 1684 C C . GLU A 1 118 ? 31.801 35.016 19.707 1.00 37.36 117 GLU A C 1
ATOM 1685 O O . GLU A 1 118 ? 30.899 34.627 18.958 1.00 38.35 117 GLU A O 1
ATOM 1697 N N . VAL A 1 119 ? 31.585 35.363 20.977 1.00 35.55 118 VAL A N 1
ATOM 1698 C CA . VAL A 1 119 ? 30.322 35.037 21.637 1.00 33.58 118 VAL A CA 1
ATOM 1699 C C . VAL A 1 119 ? 29.165 35.780 20.982 1.00 32.75 118 VAL A C 1
ATOM 1700 O O . VAL A 1 119 ? 28.101 35.205 20.733 1.00 34.36 118 VAL A O 1
ATOM 1713 N N . ALA A 1 120 ? 29.347 37.074 20.712 1.00 36.24 119 ALA A N 1
ATOM 1714 C CA . ALA A 1 120 ? 28.252 37.866 20.163 1.00 37.04 119 ALA A CA 1
ATOM 1715 C C . ALA A 1 120 ? 27.824 37.345 18.798 1.00 35.50 119 ALA A C 1
ATOM 1716 O O . ALA A 1 120 ? 26.625 37.225 18.510 1.00 36.67 119 ALA A O 1
ATOM 1723 N N . GLN A 1 121 ? 28.793 37.041 17.934 1.00 36.86 120 GLN A N 1
ATOM 1724 C CA . GLN A 1 121 ? 28.463 36.486 16.624 1.00 34.82 120 GLN A CA 1
ATOM 1725 C C . GLN A 1 121 ? 27.698 35.175 16.756 1.00 30.59 120 GLN A C 1
ATOM 1726 O O . GLN A 1 121 ? 26.765 34.905 15.986 1.00 31.36 120 GLN A O 1
ATOM 1740 N N . LEU A 1 122 ? 28.096 34.341 17.712 1.00 30.48 121 LEU A N 1
ATOM 1741 C CA . LEU A 1 122 ? 27.460 33.041 17.872 1.00 29.72 121 LEU A CA 1
ATOM 1742 C C . LEU A 1 122 ? 26.042 33.184 18.409 1.00 28.75 121 LEU A C 1
ATOM 1743 O O . LEU A 1 122 ? 25.135 32.461 17.979 1.00 29.91 121 LEU A O 1
ATOM 1759 N N . LYS A 1 123 ? 25.822 34.107 19.345 1.00 30.14 122 LYS A N 1
ATOM 1760 C CA . LYS A 1 123 ? 24.459 34.359 19.796 1.00 30.89 122 LYS A CA 1
ATOM 1761 C C . LYS A 1 123 ? 23.585 34.827 18.640 1.00 34.09 122 LYS A C 1
ATOM 1762 O O . LYS A 1 123 ? 22.463 34.336 18.461 1.00 30.31 122 LYS A O 1
ATOM 1781 N N . ALA A 1 124 ? 24.097 35.751 17.823 1.00 29.00 123 ALA A N 1
ATOM 1782 C CA . ALA A 1 124 ? 23.333 36.224 16.676 1.00 30.09 123 ALA A CA 1
ATOM 1783 C C . ALA A 1 124 ? 23.047 35.086 15.707 1.00 27.70 123 ALA A C 1
ATOM 1784 O O . ALA A 1 124 ? 21.945 35.000 15.147 1.00 29.71 123 ALA A O 1
ATOM 1791 N N . GLY A 1 125 ? 24.029 34.199 15.511 1.00 26.88 124 GLY A N 1
ATOM 1792 C CA . GLY A 1 125 ? 23.835 33.064 14.622 1.00 27.25 124 GLY A CA 1
ATOM 1793 C C . GLY A 1 125 ? 22.734 32.137 15.084 1.00 25.72 124 GLY A C 1
ATOM 1794 O O . GLY A 1 125 ? 21.896 31.701 14.291 1.00 27.34 124 GLY A O 1
ATOM 1798 N N . TRP A 1 126 ? 22.713 31.827 16.383 1.00 25.35 125 TRP A N 1
ATOM 1799 C CA . TRP A 1 126 ? 21.658 30.962 16.901 1.00 24.90 125 TRP A CA 1
ATOM 1800 C C . TRP A 1 126 ? 20.304 31.660 16.921 1.00 26.89 125 TRP A C 1
ATOM 1801 O O . TRP A 1 126 ? 19.274 31.002 16.730 1.00 28.64 125 TRP A O 1
ATOM 1822 N N . LEU A 1 127 ? 20.272 32.981 17.129 1.00 27.17 126 LEU A N 1
ATOM 1823 C CA . LEU A 1 127 ? 18.999 33.689 17.049 1.00 28.78 126 LEU A CA 1
ATOM 1824 C C . LEU A 1 127 ? 18.445 33.642 15.632 1.00 28.24 126 LEU A C 1
ATOM 1825 O O . LEU A 1 127 ? 17.227 33.553 15.434 1.00 30.20 126 LEU A O 1
ATOM 1841 N N . ASP A 1 128 ? 19.330 33.716 14.633 1.00 27.61 127 ASP A N 1
ATOM 1842 C CA . ASP A 1 128 ? 18.923 33.570 13.240 1.00 27.76 127 ASP A CA 1
ATOM 1843 C C . ASP A 1 128 ? 18.335 32.185 12.992 1.00 26.93 127 ASP A C 1
ATOM 1844 O O . ASP A 1 128 ? 17.259 32.047 12.400 1.00 27.40 127 ASP A O 1
ATOM 1853 N N . PHE A 1 129 ? 19.004 31.144 13.483 1.00 26.61 128 PHE A N 1
ATOM 1854 C CA . PHE A 1 129 ? 18.516 29.794 13.235 1.00 27.39 128 PHE A CA 1
ATOM 1855 C C . PHE A 1 129 ? 17.169 29.549 13.911 1.00 29.18 128 PHE A C 1
ATOM 1856 O O . PHE A 1 129 ? 16.266 28.973 13.298 1.00 28.25 128 PHE A O 1
ATOM 1873 N N . VAL A 1 130 ? 16.997 29.972 15.170 1.00 28.92 129 VAL A N 1
ATOM 1874 C CA . VAL A 1 130 ? 15.701 29.717 15.796 1.00 28.91 129 VAL A CA 1
ATOM 1875 C C . VAL A 1 130 ? 14.628 30.609 15.180 1.00 26.89 129 VAL A C 1
ATOM 1876 O O . VAL A 1 130 ? 13.453 30.230 15.126 1.00 29.65 129 VAL A O 1
ATOM 1889 N N . GLY A 1 131 ? 15.008 31.767 14.630 1.00 27.60 130 GLY A N 1
ATOM 1890 C CA . GLY A 1 131 ? 14.042 32.569 13.905 1.00 28.54 130 GLY A CA 1
ATOM 1891 C C . GLY A 1 131 ? 13.574 31.894 12.632 1.00 27.95 130 GLY A C 1
ATOM 1892 O O . GLY A 1 131 ? 12.411 32.038 12.240 1.00 30.83 130 GLY A O 1
ATOM 1896 N N . ARG A 1 132 ? 14.461 31.133 11.983 1.00 27.13 131 ARG A N 1
ATOM 1897 C CA . ARG A 1 132 ? 14.067 30.400 10.784 1.00 26.85 131 ARG A CA 1
ATOM 1898 C C . ARG A 1 132 ? 13.193 29.205 11.144 1.00 26.17 131 ARG A C 1
ATOM 1899 O O . ARG A 1 132 ? 12.222 28.907 10.441 1.00 27.19 131 ARG A O 1
ATOM 1920 N N . LEU A 1 133 ? 13.490 28.528 12.259 1.00 27.58 132 LEU A N 1
ATOM 1921 C CA . LEU A 1 133 ? 12.605 27.466 12.720 1.00 27.30 132 LEU A CA 1
ATOM 1922 C C . LEU A 1 133 ? 11.193 27.996 12.918 1.00 30.41 132 LEU A C 1
ATOM 1923 O O . LEU A 1 133 ? 10.218 27.379 12.478 1.00 29.55 132 LEU A O 1
ATOM 1939 N N . ALA A 1 134 ? 11.064 29.143 13.590 1.00 28.73 133 ALA A N 1
ATOM 1940 C CA . ALA A 1 134 ? 9.740 29.689 13.876 1.00 33.02 133 ALA A CA 1
ATOM 1941 C C . ALA A 1 134 ? 9.000 30.047 12.594 1.00 29.68 133 ALA A C 1
ATOM 1942 O O . ALA A 1 134 ? 7.792 29.817 12.487 1.00 34.65 133 ALA A O 1
ATOM 1949 N N . ARG A 1 135 ? 9.710 30.612 11.617 1.00 29.82 134 ARG A N 1
ATOM 1950 C CA . ARG A 1 135 ? 9.092 30.954 10.335 1.00 31.25 134 ARG A CA 1
ATOM 1951 C C . ARG A 1 135 ? 8.564 29.709 9.631 1.00 35.26 134 ARG A C 1
ATOM 1952 O O . ARG A 1 135 ? 7.448 29.704 9.099 1.00 34.78 134 ARG A O 1
ATOM 1973 N N . TYR A 1 136 ? 9.374 28.651 9.599 1.00 31.39 135 TYR A N 1
ATOM 1974 C CA . TYR A 1 136 ? 8.983 27.409 8.943 1.00 34.25 135 TYR A CA 1
ATOM 1975 C C . TYR A 1 136 ? 7.775 26.771 9.619 1.00 35.30 135 TYR A C 1
ATOM 1976 O O . TYR A 1 136 ? 6.863 26.281 8.939 1.00 35.50 135 TYR A O 1
ATOM 1994 N N . LEU A 1 137 ? 7.743 26.768 10.959 1.00 33.55 136 LEU A N 1
ATOM 1995 C CA . LEU A 1 137 ? 6.583 26.231 11.666 1.00 35.13 136 LEU A CA 1
ATOM 1996 C C . LEU A 1 137 ? 5.332 27.058 11.404 1.00 36.54 136 LEU A C 1
ATOM 1997 O O . LEU A 1 137 ? 4.226 26.508 11.335 1.00 40.55 136 LEU A O 1
ATOM 2013 N N . GLU A 1 138 ? 5.486 28.373 11.245 1.00 38.26 137 GLU A N 1
ATOM 2014 C CA . GLU A 1 138 ? 4.333 29.243 11.036 1.00 38.22 137 GLU A CA 1
ATOM 2015 C C . GLU A 1 138 ? 3.728 29.053 9.650 1.00 40.47 137 GLU A C 1
ATOM 2016 O O . GLU A 1 138 ? 2.505 28.924 9.510 1.00 46.54 137 GLU A O 1
ATOM 2028 N N . THR A 1 139 ? 4.565 29.044 8.611 1.00 41.06 138 THR A N 1
ATOM 2029 C CA . THR A 1 139 ? 4.080 29.117 7.239 1.00 39.80 138 THR A CA 1
ATOM 2030 C C . THR A 1 139 ? 4.170 27.807 6.473 1.00 37.92 138 THR A C 1
ATOM 2031 O O . THR A 1 139 ? 3.465 27.655 5.468 1.00 41.52 138 THR A O 1
ATOM 2042 N N . GLY A 1 140 ? 5.015 26.876 6.905 1.00 36.50 139 GLY A N 1
ATOM 2043 C CA . GLY A 1 140 ? 5.272 25.669 6.157 1.00 45.81 139 GLY A CA 1
ATOM 2044 C C . GLY A 1 140 ? 6.187 25.858 4.968 1.00 43.00 139 GLY A C 1
ATOM 2045 O O . GLY A 1 140 ? 6.503 24.874 4.286 1.00 49.46 139 GLY A O 1
ATOM 2049 N N . LYS A 1 141 ? 6.615 27.082 4.698 1.00 39.53 140 LYS A N 1
ATOM 2050 C CA . LYS A 1 141 ? 7.486 27.386 3.571 1.00 36.68 140 LYS A CA 1
ATOM 2051 C C . LYS A 1 141 ? 8.935 27.309 4.015 1.00 30.88 140 LYS A C 1
ATOM 2052 O O . LYS A 1 141 ? 9.240 27.476 5.197 1.00 32.11 140 LYS A O 1
ATOM 2071 N N . PRO A 1 142 ? 9.866 27.056 3.101 1.00 34.07 141 PRO A N 1
ATOM 2072 C CA . PRO A 1 142 ? 11.271 27.068 3.505 1.00 32.91 141 PRO A CA 1
ATOM 2073 C C . PRO A 1 142 ? 11.701 28.449 3.968 1.00 34.26 141 PRO A C 1
ATOM 2074 O O . PRO A 1 142 ? 11.298 29.476 3.417 1.00 35.67 141 PRO A O 1
ATOM 2085 N N . SER A 1 143 ? 12.523 28.460 5.007 1.00 27.99 142 SER A N 1
ATOM 2086 C CA . SER A 1 143 ? 13.056 29.684 5.577 1.00 27.54 142 SER A CA 1
ATOM 2087 C C . SER A 1 143 ? 14.576 29.687 5.602 1.00 26.33 142 SER A C 1
ATOM 2088 O O . SER A 1 143 ? 15.169 30.566 6.229 1.00 27.76 142 SER A O 1
ATOM 2096 N N . ARG A 1 144 ? 15.220 28.731 4.928 1.00 26.99 143 ARG A N 1
ATOM 2097 C CA . ARG A 1 144 ? 16.675 28.672 4.824 1.00 26.93 143 ARG A CA 1
ATOM 2098 C C . ARG A 1 144 ? 17.246 29.947 4.221 1.00 24.07 143 ARG A C 1
ATOM 2099 O O . ARG A 1 144 ? 16.662 30.526 3.298 1.00 26.36 143 ARG A O 1
ATOM 2120 N N . TYR A 1 145 ? 18.454 30.317 4.636 1.00 24.20 144 TYR A N 1
ATOM 2121 C CA . TYR A 1 145 ? 19.204 31.248 3.795 1.00 24.28 144 TYR A CA 1
ATOM 2122 C C . TYR A 1 145 ? 19.886 30.477 2.677 1.00 23.29 144 TYR A C 1
ATOM 2123 O O . TYR A 1 145 ? 20.122 29.269 2.790 1.00 25.06 144 TYR A O 1
ATOM 2141 N N . ASP A 1 146 ? 20.158 31.170 1.559 1.00 23.22 145 ASP A N 1
ATOM 2142 C CA . ASP A 1 146 ? 20.790 30.473 0.446 1.00 23.28 145 ASP A CA 1
ATOM 2143 C C . ASP A 1 146 ? 22.304 30.453 0.570 1.00 22.93 145 ASP A C 1
ATOM 2144 O O . ASP A 1 146 ? 22.922 29.394 0.398 1.00 24.37 145 ASP A O 1
ATOM 2153 N N . TRP A 1 147 ? 22.915 31.575 0.937 1.00 20.37 146 TRP A N 1
ATOM 2154 C CA . TRP A 1 147 ? 24.351 31.607 1.160 1.00 20.01 146 TRP A CA 1
ATOM 2155 C C . TRP A 1 147 ? 24.685 32.769 2.085 1.00 21.44 146 TRP A C 1
ATOM 2156 O O . TRP A 1 147 ? 24.061 33.830 2.024 1.00 22.40 146 TRP A O 1
ATOM 2177 N N . ARG A 1 148 ? 25.632 32.534 2.982 1.00 21.86 147 ARG A N 1
ATOM 2178 C CA . ARG A 1 148 ? 25.963 33.522 4.000 1.00 21.91 147 ARG A CA 1
ATOM 2179 C C . ARG A 1 148 ? 26.924 34.571 3.449 1.00 21.93 147 ARG A C 1
ATOM 2180 O O . ARG A 1 148 ? 27.939 34.241 2.822 1.00 21.31 147 ARG A O 1
ATOM 2201 N N . GLN A 1 149 ? 26.631 35.844 3.732 1.00 22.13 148 GLN A N 1
ATOM 2202 C CA . GLN A 1 149 ? 27.348 36.922 3.062 1.00 21.97 148 GLN A CA 1
ATOM 2203 C C . GLN A 1 149 ? 28.810 37.033 3.460 1.00 23.96 148 GLN A C 1
ATOM 2204 O O . GLN A 1 149 ? 29.585 37.635 2.708 1.00 24.70 148 GLN A O 1
ATOM 2218 N N . GLU A 1 150 ? 29.214 36.517 4.618 1.00 23.64 149 GLU A N 1
ATOM 2219 C CA . GLU A 1 150 ? 30.603 36.585 5.057 1.00 22.55 149 GLU A CA 1
ATOM 2220 C C . GLU A 1 150 ? 31.125 35.180 5.309 1.00 20.41 149 GLU A C 1
ATOM 2221 O O . GLU A 1 150 ? 30.345 34.254 5.575 1.00 21.16 149 GLU A O 1
ATOM 2233 N N . ILE A 1 151 ? 32.444 35.018 5.121 1.00 20.37 150 ILE A N 1
ATOM 2234 C CA . ILE A 1 151 ? 33.178 33.792 5.420 1.00 20.95 150 ILE A CA 1
ATOM 2235 C C . ILE A 1 151 ? 33.891 33.988 6.743 1.00 21.18 150 ILE A C 1
ATOM 2236 O O . ILE A 1 151 ? 34.507 35.038 6.969 1.00 22.41 150 ILE A O 1
ATOM 2252 N N . ASP A 1 152 ? 33.845 32.978 7.612 1.00 22.54 151 ASP A N 1
ATOM 2253 C CA . ASP A 1 152 ? 34.704 33.002 8.789 1.00 21.93 151 ASP A CA 1
ATOM 2254 C C . ASP A 1 152 ? 35.039 31.570 9.170 1.00 23.43 151 ASP A C 1
ATOM 2255 O O . ASP A 1 152 ? 34.458 30.607 8.667 1.00 25.79 151 ASP A O 1
ATOM 2264 N N . GLY A 1 153 ? 36.026 31.434 10.031 1.00 22.73 152 GLY A N 1
ATOM 2265 C CA . GLY A 1 153 ? 36.414 30.127 10.502 1.00 23.41 152 GLY A CA 1
ATOM 2266 C C . GLY A 1 153 ? 37.511 30.306 11.520 1.00 23.32 152 GLY A C 1
ATOM 2267 O O . GLY A 1 153 ? 38.111 31.382 11.633 1.00 23.72 152 GLY A O 1
ATOM 2271 N N . SER A 1 154 ? 37.781 29.231 12.254 1.00 24.47 153 SER A N 1
ATOM 2272 C CA . SER A 1 154 ? 38.867 29.255 13.215 1.00 22.89 153 SER A CA 1
ATOM 2273 C C . SER A 1 154 ? 39.421 27.856 13.423 1.00 23.97 153 SER A C 1
ATOM 2274 O O . SER A 1 154 ? 38.764 26.847 13.144 1.00 25.03 153 SER A O 1
ATOM 2282 N N . VAL A 1 155 ? 40.641 27.813 13.949 1.00 23.95 154 VAL A N 1
ATOM 2283 C CA . VAL A 1 155 ? 41.273 26.567 14.354 1.00 24.42 154 VAL A CA 1
ATOM 2284 C C . VAL A 1 155 ? 42.161 26.872 15.550 1.00 27.04 154 VAL A C 1
ATOM 2285 O O . VAL A 1 155 ? 42.794 27.926 15.612 1.00 26.78 154 VAL A O 1
ATOM 2298 N N . VAL A 1 156 ? 42.181 25.971 16.517 1.00 27.20 155 VAL A N 1
ATOM 2299 C CA . VAL A 1 156 ? 43.031 26.141 17.687 1.00 27.08 155 VAL A CA 1
ATOM 2300 C C . VAL A 1 156 ? 44.357 25.464 17.418 1.00 32.35 155 VAL A C 1
ATOM 2301 O O . VAL A 1 156 ? 44.408 24.269 17.096 1.00 32.44 155 VAL A O 1
ATOM 2314 N N . LEU A 1 157 ? 45.426 26.223 17.562 1.00 29.34 156 LEU A N 1
ATOM 2315 C CA . LEU A 1 157 ? 46.768 25.756 17.333 1.00 31.82 156 LEU A CA 1
ATOM 2316 C C . LEU A 1 157 ? 47.480 25.560 18.663 1.00 31.76 156 LEU A C 1
ATOM 2317 O O . LEU A 1 157 ? 47.166 26.237 19.647 1.00 33.39 156 LEU A O 1
ATOM 2333 N N . PRO A 1 158 ? 48.452 24.653 18.728 1.00 33.58 157 PRO A N 1
ATOM 2334 C CA . PRO A 1 158 ? 49.282 24.558 19.930 1.00 33.81 157 PRO A CA 1
ATOM 2335 C C . PRO A 1 158 ? 50.057 25.845 20.170 1.00 34.60 157 PRO A C 1
ATOM 2336 O O . PRO A 1 158 ? 50.301 26.64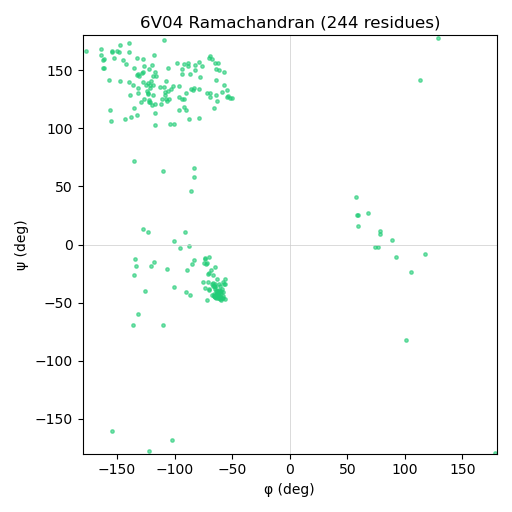2 19.258 1.00 37.78 157 PRO A O 1
ATOM 2347 N N . ASN A 1 159 ? 50.420 26.044 21.437 1.00 35.87 158 ASN A N 1
ATOM 2348 C CA . ASN A 1 159 ? 51.264 27.160 21.867 1.00 35.46 158 ASN A CA 1
ATOM 2349 C C . ASN A 1 159 ? 52.745 26.829 21.649 1.00 39.50 158 ASN A C 1
ATOM 2350 O O . ASN A 1 159 ? 53.558 26.841 22.570 1.00 44.73 158 ASN A O 1
ATOM 2361 N N . GLY A 1 160 ? 53.092 26.531 20.397 1.00 40.70 159 GLY A N 1
ATOM 2362 C CA . GLY A 1 160 ? 54.429 26.108 20.047 1.00 39.80 159 GLY A CA 1
ATOM 2363 C C . GLY A 1 160 ? 55.253 27.212 19.407 1.00 41.83 159 GLY A C 1
ATOM 2364 O O . GLY A 1 160 ? 54.887 28.389 19.404 1.00 41.72 159 GLY A O 1
ATOM 2368 N N . SER A 1 161 ? 56.394 26.804 18.842 1.00 37.30 160 SER A N 1
ATOM 2369 C CA . SER A 1 161 ? 57.346 27.751 18.269 1.00 36.45 160 SER A CA 1
ATOM 2370 C C . SER A 1 161 ? 56.891 28.315 16.923 1.00 38.73 160 SER A C 1
ATOM 2371 O O . SER A 1 161 ? 57.223 29.460 16.599 1.00 41.99 160 SER A O 1
ATOM 2379 N N . TRP A 1 162 ? 56.171 27.543 16.112 1.00 36.99 161 TRP A N 1
ATOM 2380 C CA . TRP A 1 162 ? 55.680 28.056 14.839 1.00 38.75 161 TRP A CA 1
ATOM 2381 C C . TRP A 1 162 ? 54.448 28.905 15.092 1.00 35.12 161 TRP A C 1
ATOM 2382 O O . TRP A 1 162 ? 53.545 28.492 15.826 1.00 34.93 161 TRP A O 1
ATOM 2403 N N . HIS A 1 163 ? 54.406 30.086 14.475 1.00 31.44 162 HIS A N 1
ATOM 2404 C CA . HIS A 1 163 ? 53.246 30.958 14.534 1.00 30.48 162 HIS A CA 1
ATOM 2405 C C . HIS A 1 163 ? 52.831 31.330 13.116 1.00 29.41 162 HIS A C 1
ATOM 2406 O O . HIS A 1 163 ? 53.701 31.577 12.273 1.00 30.08 162 HIS A O 1
ATOM 2420 N N . PRO A 1 164 ? 51.525 31.382 12.826 1.00 28.28 163 PRO A N 1
ATOM 2421 C CA . PRO A 1 164 ? 51.079 31.595 11.434 1.00 27.30 163 PRO A CA 1
ATOM 2422 C C . PRO A 1 164 ? 51.248 33.021 10.921 1.00 27.18 163 PRO A C 1
ATOM 2423 O O . PRO A 1 164 ? 51.149 33.228 9.702 1.00 26.57 163 PRO A O 1
ATOM 2434 N N . LEU A 1 165 ? 51.452 34.012 11.791 1.00 25.36 164 LEU A N 1
ATOM 2435 C CA . LEU A 1 165 ? 51.441 35.404 11.369 1.00 24.74 164 LEU A CA 1
ATOM 2436 C C . LEU A 1 165 ? 52.836 36.009 11.430 1.00 26.87 164 LEU A C 1
ATOM 2437 O O . LEU A 1 165 ? 53.104 36.958 12.183 1.00 28.56 164 LEU A O 1
ATOM 2453 N N . ARG A 1 166 ? 53.735 35.466 10.612 1.00 27.43 165 ARG A N 1
ATOM 2454 C CA . ARG A 1 166 ? 55.086 35.976 10.443 1.00 27.02 165 ARG A CA 1
ATOM 2455 C C . ARG A 1 166 ? 55.364 36.085 8.956 1.00 28.12 165 ARG A C 1
ATOM 2456 O O . ARG A 1 166 ? 54.875 35.271 8.169 1.00 29.03 165 ARG A O 1
ATOM 2477 N N . GLU A 1 167 ? 56.162 37.081 8.569 1.00 30.87 166 GLU A N 1
ATOM 2478 C CA . GLU A 1 167 ? 56.449 37.200 7.144 1.00 30.99 166 GLU A CA 1
ATOM 2479 C C . GLU A 1 167 ? 57.043 35.907 6.616 1.00 34.40 166 GLU A C 1
ATOM 2480 O O . GLU A 1 167 ? 56.759 35.509 5.477 1.00 32.82 166 GLU A O 1
ATOM 2492 N N . GLU A 1 168 ? 57.825 35.216 7.439 1.00 34.56 167 GLU A N 1
ATOM 2493 C CA . GLU A 1 168 ? 58.504 34.001 7.023 1.00 31.86 167 GLU A CA 1
ATOM 2494 C C . GLU A 1 168 ? 57.664 32.737 7.197 1.00 33.32 167 GLU A C 1
ATOM 2495 O O . GLU A 1 168 ? 58.144 31.655 6.841 1.00 38.68 167 GLU A O 1
ATOM 2507 N N . THR A 1 169 ? 56.432 32.827 7.723 1.00 28.52 168 THR A N 1
ATOM 2508 C CA . THR A 1 169 ? 55.555 31.658 7.810 1.00 28.87 168 THR A CA 1
ATOM 2509 C C . THR A 1 169 ? 54.254 31.764 7.023 1.00 28.66 168 THR A C 1
ATOM 2510 O O . THR A 1 169 ? 53.593 30.737 6.837 1.00 28.69 168 THR A O 1
ATOM 2521 N N . VAL A 1 170 ? 53.842 32.955 6.571 1.00 27.80 169 VAL A N 1
ATOM 2522 C CA . VAL A 1 170 ? 52.528 33.052 5.936 1.00 27.48 169 VAL A CA 1
ATOM 2523 C C . VAL A 1 170 ? 52.446 32.188 4.683 1.00 28.84 169 VAL A C 1
ATOM 2524 O O . VAL A 1 170 ? 51.386 31.622 4.392 1.00 28.21 169 VAL A O 1
ATOM 2537 N N . VAL A 1 171 ? 53.546 32.047 3.934 1.00 31.15 170 VAL A N 1
ATOM 2538 C CA . VAL A 1 171 ? 53.479 31.233 2.719 1.00 32.39 170 VAL A CA 1
ATOM 2539 C C . VAL A 1 171 ? 53.374 29.749 3.057 1.00 36.84 170 VAL A C 1
ATOM 2540 O O . VAL A 1 171 ? 52.992 28.943 2.199 1.00 36.47 170 VAL A O 1
ATOM 2553 N N . ASP A 1 172 ? 53.685 29.372 4.300 1.00 31.29 171 ASP A N 1
ATOM 2554 C CA . ASP A 1 172 ? 53.543 27.984 4.728 1.00 32.52 171 ASP A CA 1
ATOM 2555 C C . ASP A 1 172 ? 52.096 27.507 4.677 1.00 33.02 171 ASP A C 1
ATOM 2556 O O . ASP A 1 172 ? 51.850 26.308 4.505 1.00 33.91 171 ASP A O 1
ATOM 2565 N N . TRP A 1 173 ? 51.125 28.403 4.862 1.00 26.35 172 TRP A N 1
ATOM 2566 C CA . TRP A 1 173 ? 49.736 27.972 4.991 1.00 27.33 172 TRP A CA 1
ATOM 2567 C C . TRP A 1 173 ? 48.732 28.773 4.163 1.00 27.37 172 TRP A C 1
ATOM 2568 O O . TRP A 1 173 ? 47.617 28.274 3.934 1.00 28.67 172 TRP A O 1
ATOM 2589 N N . LEU A 1 174 ? 49.078 29.984 3.693 1.00 25.22 173 LEU A N 1
ATOM 2590 C CA . LEU A 1 174 ? 48.145 30.754 2.879 1.00 25.43 173 LEU A CA 1
ATOM 2591 C C . LEU A 1 174 ? 48.394 30.497 1.399 1.00 26.04 173 LEU A C 1
ATOM 2592 O O . LEU A 1 174 ? 49.538 30.304 0.985 1.00 26.79 173 LEU A O 1
ATOM 2608 N N . PRO A 1 175 ? 47.341 30.520 0.584 1.00 24.60 174 PRO A N 1
ATOM 2609 C CA . PRO A 1 175 ? 47.485 30.289 -0.871 1.00 25.23 174 PRO A CA 1
ATOM 2610 C C . PRO A 1 175 ? 47.885 31.558 -1.608 1.00 29.27 174 PRO A C 1
ATOM 2611 O O . PRO A 1 175 ? 47.144 32.102 -2.427 1.00 29.35 174 PRO A O 1
ATOM 2622 N N . ILE A 1 176 ? 49.090 32.049 -1.320 1.00 26.69 175 ILE A N 1
ATOM 2623 C CA . ILE A 1 176 ? 49.544 33.337 -1.823 1.00 28.54 175 ILE A CA 1
ATOM 2624 C C . ILE A 1 176 ? 50.899 33.182 -2.504 1.00 32.95 175 ILE A C 1
ATOM 2625 O O . ILE A 1 176 ? 51.635 32.219 -2.275 1.00 34.89 175 ILE A O 1
ATOM 2641 N N . ALA A 1 177 ? 51.225 34.151 -3.361 1.00 32.17 176 ALA A N 1
ATOM 2642 C CA . ALA A 1 177 ? 52.549 34.233 -3.952 1.00 34.91 176 ALA A CA 1
ATOM 2643 C C . ALA A 1 177 ? 52.936 35.695 -4.111 1.00 51.04 176 ALA A C 1
ATOM 2644 O O . ALA A 1 177 ? 52.086 36.588 -4.141 1.00 39.86 176 ALA A O 1
ATOM 2651 N N . THR A 1 178 ? 54.239 35.929 -4.219 1.00 54.67 177 THR A N 1
ATOM 2652 C CA . THR A 1 178 ? 54.745 37.284 -4.331 1.00 62.25 177 THR A CA 1
ATOM 2653 C C . THR A 1 178 ? 54.573 37.801 -5.756 1.00 68.19 177 THR A C 1
ATOM 2654 O O . THR A 1 178 ? 54.443 37.035 -6.715 1.00 56.15 177 THR A O 1
ATOM 2665 N N . ASN A 1 179 ? 54.550 39.134 -5.879 1.00 94.36 178 ASN A N 1
ATOM 2666 C CA . ASN A 1 179 ? 54.393 39.818 -7.155 1.00 107.56 178 ASN A CA 1
ATOM 2667 C C . ASN A 1 179 ? 55.420 40.955 -7.185 1.00 112.55 178 ASN A C 1
ATOM 2668 O O . ASN A 1 179 ? 55.100 42.139 -7.090 1.00 111.84 178 ASN A O 1
ATOM 2679 N N . GLY A 1 180 ? 56.689 40.580 -7.322 1.00 110.70 179 GLY A N 1
ATOM 2680 C CA . GLY A 1 180 ? 57.782 41.520 -7.189 1.00 114.97 179 GLY A CA 1
ATOM 2681 C C . GLY A 1 180 ? 58.440 41.409 -5.828 1.00 119.85 179 GLY A C 1
ATOM 2682 O O . GLY A 1 180 ? 59.468 40.742 -5.680 1.00 123.75 179 GLY A O 1
ATOM 2686 N N . ALA A 1 181 ? 57.848 42.056 -4.824 1.00 118.71 180 ALA A N 1
ATOM 2687 C CA . ALA A 1 181 ? 58.337 41.953 -3.450 1.00 112.61 180 ALA A CA 1
ATOM 2688 C C . ALA A 1 181 ? 57.167 42.260 -2.524 1.00 107.34 180 ALA A C 1
ATOM 2689 O O . ALA A 1 181 ? 56.773 43.423 -2.391 1.00 103.34 180 ALA A O 1
ATOM 2696 N N . GLY A 1 182 ? 56.626 41.224 -1.889 1.00 90.08 181 GLY A N 1
ATOM 2697 C CA . GLY A 1 182 ? 55.416 41.339 -1.111 1.00 87.49 181 GLY A CA 1
ATOM 2698 C C . GLY A 1 182 ? 54.287 40.561 -1.763 1.00 77.65 181 GLY A C 1
ATOM 2699 O O . GLY A 1 182 ? 54.164 40.537 -2.991 1.00 73.25 181 GLY A O 1
ATOM 2703 N N . PRO A 1 183 ? 53.446 39.902 -0.967 1.00 50.37 182 PRO A N 1
ATOM 2704 C CA . PRO A 1 183 ? 52.353 39.112 -1.554 1.00 35.24 182 PRO A CA 1
ATOM 2705 C C . PRO A 1 183 ? 51.495 39.940 -2.501 1.00 39.45 182 PRO A C 1
ATOM 2706 O O . PRO A 1 183 ? 51.087 41.062 -2.182 1.00 45.09 182 PRO A O 1
ATOM 2717 N N . GLY A 1 184 ? 51.218 39.372 -3.676 1.00 40.48 183 GLY A N 1
ATOM 2718 C CA . GLY A 1 184 ? 50.485 40.063 -4.722 1.00 37.60 183 GLY A CA 1
ATOM 2719 C C . GLY A 1 184 ? 49.393 39.234 -5.375 1.00 26.87 183 GLY A C 1
ATOM 2720 O O . GLY A 1 184 ? 48.564 39.784 -6.098 1.00 28.18 183 GLY A O 1
ATOM 2724 N N . TRP A 1 185 ? 49.377 37.922 -5.126 1.00 27.44 184 TRP A N 1
ATOM 2725 C CA . TRP A 1 185 ? 48.345 37.034 -5.648 1.00 24.70 184 TRP A CA 1
ATOM 2726 C C . TRP A 1 185 ? 47.768 36.152 -4.553 1.00 25.97 184 TRP A C 1
ATOM 2727 O O . TRP A 1 185 ? 48.489 35.699 -3.665 1.00 26.03 184 TRP A O 1
ATOM 2748 N N . PHE A 1 186 ? 46.470 35.881 -4.661 1.00 23.50 185 PHE A N 1
ATOM 2749 C CA . PHE A 1 186 ? 45.747 34.917 -3.841 1.00 23.87 185 PHE A CA 1
ATOM 2750 C C . PHE A 1 186 ? 45.111 33.914 -4.792 1.00 23.65 185 PHE A C 1
ATOM 2751 O O . PHE A 1 186 ? 44.465 34.316 -5.763 1.00 23.91 185 PHE A O 1
ATOM 2768 N N . PHE A 1 187 ? 45.299 32.621 -4.532 1.00 24.12 186 PHE A N 1
ATOM 2769 C CA . PHE A 1 187 ? 44.882 31.569 -5.458 1.00 24.87 186 PHE A CA 1
ATOM 2770 C C . PHE A 1 187 ? 43.753 30.721 -4.893 1.00 24.94 186 PHE A C 1
ATOM 2771 O O . PHE A 1 187 ? 43.787 30.312 -3.725 1.00 24.74 186 PHE A O 1
ATOM 2788 N N . VAL A 1 188 ? 42.761 30.450 -5.739 1.00 25.43 187 VAL A N 1
ATOM 2789 C CA . VAL A 1 188 ? 41.668 29.528 -5.456 1.00 25.94 187 VAL A CA 1
ATOM 2790 C C . VAL A 1 188 ? 41.798 28.407 -6.475 1.00 27.32 187 VAL A C 1
ATOM 2791 O O . VAL A 1 188 ? 41.426 28.571 -7.647 1.00 27.99 187 VAL A O 1
ATOM 2804 N N . VAL A 1 189 ? 42.319 27.270 -6.041 1.00 27.94 188 VAL A N 1
ATOM 2805 C CA . VAL A 1 189 ? 42.701 26.184 -6.936 1.00 29.41 188 VAL A CA 1
ATOM 2806 C C . VAL A 1 189 ? 41.637 25.094 -6.829 1.00 33.42 188 VAL A C 1
ATOM 2807 O O . VAL A 1 189 ? 41.601 24.328 -5.861 1.00 35.79 188 VAL A O 1
ATOM 2820 N N . ASP A 1 190 ? 40.768 25.014 -7.828 1.00 31.51 189 ASP A N 1
ATOM 2821 C CA . ASP A 1 190 ? 39.715 24.009 -7.877 1.00 32.96 189 ASP A CA 1
ATOM 2822 C C . ASP A 1 190 ? 39.358 23.804 -9.346 1.00 35.52 189 ASP A C 1
ATOM 2823 O O . ASP A 1 190 ? 40.144 24.149 -10.232 1.00 36.92 189 ASP A O 1
ATOM 2832 N N . GLU A 1 191 ? 38.184 23.247 -9.621 1.00 36.05 190 GLU A N 1
ATOM 2833 C CA . GLU A 1 191 ? 37.817 22.950 -11.002 1.00 38.00 190 GLU A CA 1
ATOM 2834 C C . GLU A 1 191 ? 37.072 24.092 -11.689 1.00 41.87 190 GLU A C 1
ATOM 2835 O O . GLU A 1 191 ? 36.581 23.905 -12.809 1.00 44.99 190 GLU A O 1
ATOM 2847 N N . GLU A 1 192 ? 37.021 25.270 -11.076 1.00 41.37 191 GLU A N 1
ATOM 2848 C CA . GLU A 1 192 ? 36.334 26.449 -11.602 1.00 41.35 191 GLU A CA 1
ATOM 2849 C C . GLU A 1 192 ? 37.315 27.610 -11.750 1.00 40.64 191 GLU A C 1
ATOM 2850 O O . GLU A 1 192 ? 38.512 27.490 -11.471 1.00 47.70 191 GLU A O 1
ATOM 2862 N N . GLY A 1 193 ? 36.792 28.758 -12.177 1.00 33.64 192 GLY A N 1
ATOM 2863 C CA . GLY A 1 193 ? 37.599 29.943 -12.355 1.00 32.34 192 GLY A CA 1
ATOM 2864 C C . GLY A 1 193 ? 36.844 31.164 -11.869 1.00 47.04 192 GLY A C 1
ATOM 2865 O O . GLY A 1 193 ? 35.629 31.112 -11.642 1.00 42.17 192 GLY A O 1
ATOM 2869 N N . PRO A 1 194 ? 37.543 32.290 -11.679 1.00 51.03 193 PRO A N 1
ATOM 2870 C CA . PRO A 1 194 ? 38.985 32.500 -11.862 1.00 53.38 193 PRO A CA 1
ATOM 2871 C C . PRO A 1 194 ? 39.819 31.723 -10.837 1.00 35.38 193 PRO A C 1
ATOM 2872 O O . PRO A 1 194 ? 39.274 31.348 -9.808 1.00 34.93 193 PRO A O 1
ATOM 2883 N N . ARG A 1 195 ? 41.099 31.487 -11.132 1.00 36.92 194 ARG A N 1
ATOM 2884 C CA . ARG A 1 195 ? 42.035 30.883 -10.186 1.00 30.54 194 ARG A CA 1
ATOM 2885 C C . ARG A 1 195 ? 42.942 31.901 -9.503 1.00 26.85 194 ARG A C 1
ATOM 2886 O O . ARG A 1 195 ? 43.233 31.766 -8.315 1.00 26.11 194 ARG A O 1
ATOM 2907 N N . ARG A 1 196 ? 43.372 32.936 -10.219 1.00 28.05 195 ARG A N 1
ATOM 2908 C CA . ARG A 1 196 ? 44.337 33.916 -9.730 1.00 26.02 195 ARG A CA 1
ATOM 2909 C C . ARG A 1 196 ? 43.629 35.228 -9.425 1.00 25.27 195 ARG A C 1
ATOM 2910 O O . ARG A 1 196 ? 42.970 35.803 -10.303 1.00 28.27 195 ARG A O 1
ATOM 2931 N N . PHE A 1 197 ? 43.764 35.703 -8.189 1.00 24.37 196 PHE A N 1
ATOM 2932 C CA . PHE A 1 197 ? 43.166 36.952 -7.754 1.00 23.77 196 PHE A CA 1
ATOM 2933 C C . PHE A 1 197 ? 44.243 37.918 -7.279 1.00 25.38 196 PHE A C 1
ATOM 2934 O O . PHE A 1 197 ? 45.197 37.517 -6.602 1.00 25.90 196 PHE A O 1
ATOM 2951 N N . THR A 1 198 ? 44.067 39.194 -7.612 1.00 24.34 197 THR A N 1
ATOM 2952 C CA . THR A 1 198 ? 44.986 40.231 -7.158 1.00 23.67 197 THR A CA 1
ATOM 2953 C C . THR A 1 198 ? 44.816 40.502 -5.662 1.00 25.65 197 THR A C 1
ATOM 2954 O O . THR A 1 198 ? 43.703 40.741 -5.176 1.00 25.96 197 THR A O 1
ATOM 2965 N N . LEU A 1 199 ? 45.931 40.511 -4.947 1.00 24.55 198 LEU A N 1
ATOM 2966 C CA . LEU A 1 199 ? 45.969 40.794 -3.518 1.00 23.42 198 LEU A CA 1
ATOM 2967 C C . LEU A 1 199 ? 46.545 42.193 -3.343 1.00 27.93 198 LEU A C 1
ATOM 2968 O O . LEU A 1 199 ? 47.562 42.527 -3.965 1.00 31.66 198 LEU A O 1
ATOM 2984 N N . ARG A 1 200 ? 45.888 43.011 -2.523 1.00 25.15 199 ARG A N 1
ATOM 2985 C CA . ARG A 1 200 ? 46.274 44.399 -2.304 1.00 27.33 199 ARG A CA 1
ATOM 2986 C C . ARG A 1 200 ? 46.301 44.706 -0.810 1.00 26.37 199 ARG A C 1
ATOM 2987 O O . ARG A 1 200 ? 45.661 44.033 0.001 1.00 27.06 199 ARG A O 1
ATOM 3008 N N . ASP A 1 201 ? 47.007 45.784 -0.469 1.00 28.50 200 ASP A N 1
ATOM 3009 C CA . ASP A 1 201 ? 46.969 46.358 0.881 1.00 30.89 200 ASP A CA 1
ATOM 3010 C C . ASP A 1 201 ? 47.374 45.348 1.954 1.00 30.58 200 ASP A C 1
ATOM 3011 O O . ASP A 1 201 ? 46.800 45.306 3.046 1.00 30.02 200 ASP A O 1
ATOM 3020 N N . TRP A 1 202 ? 48.401 44.556 1.670 1.00 27.81 201 TRP A N 1
ATOM 3021 C CA . TRP A 1 202 ? 48.928 43.624 2.666 1.00 28.44 201 TRP A CA 1
ATOM 3022 C C . TRP A 1 202 ? 49.477 44.384 3.869 1.00 27.71 201 TRP A C 1
ATOM 3023 O O . TRP A 1 202 ? 50.345 45.248 3.713 1.00 30.56 201 TRP A O 1
ATOM 3044 N N . GLN A 1 203 ? 48.970 44.066 5.064 1.00 29.66 202 GLN A N 1
ATOM 3045 C CA . GLN A 1 203 ? 49.439 44.676 6.309 1.00 30.88 202 GLN A CA 1
ATOM 3046 C C . GLN A 1 203 ? 49.554 43.582 7.362 1.00 26.18 202 GLN A C 1
ATOM 3047 O O . GLN A 1 203 ? 48.541 43.072 7.843 1.00 29.03 202 GLN A O 1
ATOM 3061 N N . LEU A 1 204 ? 50.779 43.241 7.739 1.00 32.11 203 LEU A N 1
ATOM 3062 C CA . LEU A 1 204 ? 51.013 42.193 8.726 1.00 34.31 203 LEU A CA 1
ATOM 3063 C C . LEU A 1 204 ? 51.567 42.820 9.997 1.00 31.28 203 LEU A C 1
ATOM 3064 O O . LEU A 1 204 ? 52.609 43.482 9.961 1.00 33.35 203 LEU A O 1
ATOM 3080 N N . ASP A 1 205 ? 50.851 42.624 11.107 1.00 29.98 204 ASP A N 1
ATOM 3081 C CA . ASP A 1 205 ? 51.320 42.963 12.451 1.00 32.25 204 ASP A CA 1
ATOM 3082 C C . ASP A 1 205 ? 51.795 41.645 13.056 1.00 27.82 204 ASP A C 1
ATOM 3083 O O . ASP A 1 205 ? 50.980 40.795 13.422 1.00 30.42 204 ASP A O 1
ATOM 3092 N N . ARG A 1 206 ? 53.117 41.466 13.109 1.00 30.82 205 ARG A N 1
ATOM 3093 C CA . ARG A 1 206 ? 53.713 40.167 13.413 1.00 30.16 205 ARG A CA 1
ATOM 3094 C C . ARG A 1 206 ? 53.105 39.536 14.667 1.00 29.09 205 ARG A C 1
ATOM 3095 O O . ARG A 1 206 ? 53.054 40.160 15.729 1.00 30.88 205 ARG A O 1
ATOM 3116 N N . GLU A 1 207 ? 52.628 38.291 14.515 1.00 29.68 206 GLU A N 1
ATOM 3117 C CA . GLU A 1 207 ? 52.049 37.463 15.589 1.00 32.39 206 GLU A CA 1
ATOM 3118 C C . GLU A 1 207 ? 50.838 38.111 16.263 1.00 33.45 206 GLU A C 1
ATOM 3119 O O . GLU A 1 207 ? 50.515 37.794 17.417 1.00 32.38 206 GLU A O 1
ATOM 3131 N N . ARG A 1 208 ? 50.140 38.991 15.543 1.00 28.37 207 ARG A N 1
ATOM 3132 C CA . ARG A 1 208 ? 48.950 39.660 16.056 1.00 32.60 207 ARG A CA 1
ATOM 3133 C C . ARG A 1 208 ? 47.801 39.598 15.051 1.00 28.66 207 ARG A C 1
ATOM 3134 O O . ARG A 1 208 ? 46.736 39.029 15.337 1.00 30.21 207 ARG A O 1
ATOM 3155 N N . ALA A 1 209 ? 48.008 40.157 13.858 1.00 28.33 208 ALA A N 1
ATOM 3156 C CA . ALA A 1 209 ? 46.904 40.342 12.933 1.00 25.83 208 ALA A CA 1
ATOM 3157 C C . ALA A 1 209 ? 47.446 40.581 11.537 1.00 25.18 208 ALA A C 1
ATOM 3158 O O . ALA A 1 209 ? 48.550 41.101 11.367 1.00 29.36 208 ALA A O 1
ATOM 3165 N N . LEU A 1 210 ? 46.647 40.200 10.550 1.00 24.75 209 LEU A N 1
ATOM 3166 C CA . LEU A 1 210 ? 46.982 40.344 9.140 1.00 24.62 209 LEU A CA 1
ATOM 3167 C C . LEU A 1 210 ? 45.734 40.813 8.421 1.00 25.34 209 LEU A C 1
ATOM 3168 O O . LEU A 1 210 ? 44.671 40.211 8.587 1.00 26.11 209 LEU A O 1
ATOM 3184 N N . THR A 1 211 ? 45.845 41.883 7.638 1.00 24.33 210 THR A N 1
ATOM 3185 C CA . THR A 1 211 ? 44.735 42.305 6.802 1.00 24.86 210 THR A CA 1
ATOM 3186 C C . THR A 1 211 ? 45.218 42.450 5.370 1.00 23.30 210 THR A C 1
ATOM 3187 O O . THR A 1 211 ? 46.382 42.770 5.106 1.00 25.04 210 THR A O 1
ATOM 3198 N N . PHE A 1 212 ? 44.309 42.180 4.445 1.00 23.28 211 PHE A N 1
ATOM 3199 C CA . PHE A 1 212 ? 44.572 42.429 3.034 1.00 23.15 211 PHE A CA 1
ATOM 3200 C C . PHE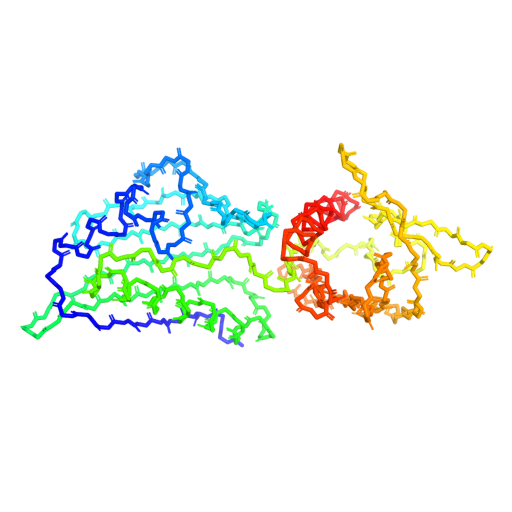 A 1 212 ? 43.244 42.409 2.300 1.00 21.85 211 PHE A C 1
ATOM 3201 O O . PHE A 1 212 ? 42.215 41.997 2.838 1.00 24.75 211 PHE A O 1
ATOM 3218 N N . ALA A 1 213 ? 43.289 42.854 1.050 1.00 24.21 212 ALA A N 1
ATOM 3219 C CA . ALA A 1 213 ? 42.123 42.906 0.191 1.00 24.94 212 ALA A CA 1
ATOM 3220 C C . ALA A 1 213 ? 42.353 41.966 -0.975 1.00 24.60 212 ALA A C 1
ATOM 3221 O O . ALA A 1 213 ? 43.489 41.780 -1.415 1.00 24.97 212 ALA A O 1
ATOM 3228 N N . VAL A 1 214 ? 41.279 41.337 -1.436 1.00 22.67 213 VAL A N 1
ATOM 3229 C CA . VAL A 1 214 ? 41.328 40.514 -2.645 1.00 20.37 213 VAL A CA 1
ATOM 3230 C C . VAL A 1 214 ? 40.367 41.101 -3.668 1.00 22.10 213 VAL A C 1
ATOM 3231 O O . VAL A 1 214 ? 39.159 41.216 -3.414 1.00 23.14 213 VAL A O 1
ATOM 3244 N N . GLU A 1 215 ? 40.913 41.477 -4.820 1.00 23.30 214 GLU A N 1
ATOM 3245 C CA . GLU A 1 215 ? 40.122 42.019 -5.910 1.00 24.18 214 GLU A CA 1
ATOM 3246 C C . GLU A 1 215 ? 39.416 40.885 -6.629 1.00 24.04 214 GLU A C 1
ATOM 3247 O O . GLU A 1 215 ? 39.982 39.804 -6.798 1.00 25.71 214 GLU A O 1
ATOM 3259 N N . ILE A 1 216 ? 38.199 41.155 -7.085 1.00 23.86 215 ILE A N 1
ATOM 3260 C CA . ILE A 1 216 ? 37.383 40.196 -7.818 1.00 23.33 215 ILE A CA 1
ATOM 3261 C C . ILE A 1 216 ? 37.152 40.743 -9.224 1.00 23.39 215 ILE A C 1
ATOM 3262 O O . ILE A 1 216 ? 36.590 41.832 -9.372 1.00 24.99 215 ILE A O 1
ATOM 3278 N N . PRO A 1 217 ? 37.559 40.037 -10.279 1.00 26.80 216 PRO A N 1
ATOM 3279 C CA . PRO A 1 217 ? 37.311 40.530 -11.639 1.00 28.58 216 PRO A CA 1
ATOM 3280 C C . PRO A 1 217 ? 35.842 40.850 -11.866 1.00 28.58 216 PRO A C 1
ATOM 3281 O O . PRO A 1 217 ? 34.953 40.035 -11.590 1.00 32.13 216 PRO A O 1
ATOM 3292 N N . GLY A 1 218 ? 35.588 42.063 -12.351 1.00 30.39 217 GLY A N 1
ATOM 3293 C CA . GLY A 1 218 ? 34.253 42.502 -12.688 1.00 31.60 217 GLY A CA 1
ATOM 3294 C C . GLY A 1 218 ? 33.520 43.227 -11.581 1.00 28.93 217 GLY A C 1
ATOM 3295 O O . GLY A 1 218 ? 32.465 43.818 -11.844 1.00 32.28 217 GLY A O 1
ATOM 3299 N N . ALA A 1 219 ? 34.048 43.214 -10.360 1.00 28.47 218 ALA A N 1
ATOM 3300 C CA . ALA A 1 219 ? 33.299 43.628 -9.181 1.00 28.80 218 ALA A CA 1
ATOM 3301 C C . ALA A 1 219 ? 33.411 45.124 -8.918 1.00 32.04 218 ALA A C 1
ATOM 3302 O O . ALA A 1 219 ? 34.402 45.765 -9.273 1.00 35.31 218 ALA A O 1
ATOM 3309 N N . ARG A 1 220 ? 32.388 45.669 -8.250 1.00 30.80 219 ARG A N 1
ATOM 3310 C CA . ARG A 1 220 ? 32.334 47.095 -7.952 1.00 31.37 219 ARG A CA 1
ATOM 3311 C C . ARG A 1 220 ? 33.119 47.479 -6.707 1.00 34.52 219 ARG A C 1
ATOM 3312 O O . ARG A 1 220 ? 33.342 48.675 -6.486 1.00 37.17 219 ARG A O 1
ATOM 3333 N N . THR A 1 221 ? 33.523 46.510 -5.888 1.00 33.29 220 THR A N 1
ATOM 3334 C CA . THR A 1 221 ? 34.316 46.772 -4.697 1.00 32.29 220 THR A CA 1
ATOM 3335 C C . THR A 1 221 ? 35.238 45.582 -4.481 1.00 31.35 220 THR A C 1
ATOM 3336 O O . THR A 1 221 ? 35.125 44.561 -5.160 1.00 31.78 220 THR A O 1
ATOM 3347 N N . VAL A 1 222 ? 36.161 45.727 -3.538 1.00 28.91 221 VAL A N 1
ATOM 3348 C CA . VAL A 1 222 ? 37.111 44.678 -3.212 1.00 25.06 221 VAL A CA 1
ATOM 3349 C C . VAL A 1 222 ? 36.597 43.924 -1.996 1.00 24.07 221 VAL A C 1
ATOM 3350 O O . VAL A 1 222 ? 35.798 44.435 -1.207 1.00 30.71 221 VAL A O 1
ATOM 3363 N N . THR A 1 223 ? 37.038 42.680 -1.854 1.00 23.07 222 THR A N 1
ATOM 3364 C CA . THR A 1 223 ? 36.757 41.938 -0.634 1.00 22.15 222 THR A CA 1
ATOM 3365 C C . THR A 1 223 ? 37.857 42.206 0.391 1.00 22.68 222 THR A C 1
ATOM 3366 O O . THR A 1 223 ? 38.967 42.611 0.044 1.00 26.11 222 THR A O 1
ATOM 3377 N N . ALA A 1 224 ? 37.523 42.024 1.673 1.00 24.03 223 ALA A N 1
ATOM 3378 C CA . ALA A 1 224 ? 38.398 42.404 2.777 1.00 25.12 223 ALA A CA 1
ATOM 3379 C C . ALA A 1 224 ? 38.624 41.203 3.675 1.00 24.05 223 ALA A C 1
ATOM 3380 O O . ALA A 1 224 ? 37.663 40.555 4.105 1.00 24.26 223 ALA A O 1
ATOM 3387 N N A CYS A 1 225 ? 39.884 40.928 3.984 0.54 24.19 224 CYS A N 1
ATOM 3388 N N B CYS A 1 225 ? 39.897 40.904 3.928 0.46 23.55 224 CYS A N 1
ATOM 3389 C CA A CYS A 1 225 ? 40.250 39.761 4.769 0.54 20.63 224 CYS A CA 1
ATOM 3390 C CA B CYS A 1 225 ? 40.324 39.778 4.744 0.46 22.22 224 CYS A CA 1
ATOM 3391 C C A CYS A 1 225 ? 40.991 40.192 6.020 0.54 23.29 224 CYS A C 1
ATOM 3392 C C B CYS A 1 225 ? 40.920 40.291 6.050 0.46 21.31 224 CYS A C 1
ATOM 3393 O O A CYS A 1 225 ? 41.914 41.012 5.955 0.54 22.41 224 CYS A O 1
ATOM 3394 O O B CYS A 1 225 ? 41.635 41.302 6.068 0.46 22.51 224 CYS A O 1
ATOM 3409 N N . GLN A 1 226 ? 40.597 39.604 7.144 1.00 27.82 225 GLN A N 1
ATOM 3410 C CA . GLN A 1 226 ? 41.224 39.841 8.435 1.00 28.28 225 GLN A CA 1
ATOM 3411 C C . GLN A 1 226 ? 41.550 38.490 9.044 1.00 25.89 225 GLN A C 1
ATOM 3412 O O . GLN A 1 226 ? 40.663 37.642 9.177 1.00 25.34 225 GLN A O 1
ATOM 3426 N N . VAL A 1 227 ? 42.809 38.291 9.409 1.00 24.73 226 VAL A N 1
ATOM 3427 C CA . VAL A 1 227 ? 43.288 37.087 10.077 1.00 24.10 226 VAL A CA 1
ATOM 3428 C C . VAL A 1 227 ? 43.891 37.519 11.410 1.00 25.05 226 VAL A C 1
ATOM 3429 O O . VAL A 1 227 ? 44.637 38.502 11.468 1.00 25.08 226 VAL A O 1
ATOM 3442 N N . ARG A 1 228 ? 43.563 36.804 12.476 1.00 24.47 227 ARG A N 1
ATOM 3443 C CA . ARG A 1 228 ? 44.049 37.171 13.795 1.00 24.91 227 ARG A CA 1
ATOM 3444 C C . ARG A 1 228 ? 44.381 35.916 14.577 1.00 24.63 227 ARG A C 1
ATOM 3445 O O . ARG A 1 228 ? 43.836 34.844 14.319 1.00 25.71 227 ARG A O 1
ATOM 3466 N N . THR A 1 229 ? 45.278 36.061 15.544 1.00 27.20 228 THR A N 1
ATOM 3467 C CA . THR A 1 229 ? 45.532 35.009 16.514 1.00 29.07 228 THR A CA 1
ATOM 3468 C C . THR A 1 229 ? 45.262 35.551 17.910 1.00 29.27 228 THR A C 1
ATOM 3469 O O . THR A 1 229 ? 45.594 36.696 18.223 1.00 31.27 228 THR A O 1
ATOM 3480 N N . GLU A 1 230 ? 44.608 34.735 18.729 1.00 26.87 229 GLU A N 1
ATOM 3481 C CA . GLU A 1 230 ? 44.308 35.087 20.109 1.00 27.37 229 GLU A CA 1
ATOM 3482 C C . GLU A 1 230 ? 44.918 34.023 21.008 1.00 27.86 229 GLU A C 1
ATOM 3483 O O . GLU A 1 230 ? 44.587 32.833 20.854 1.00 31.18 229 GLU A O 1
ATOM 3495 N N . PRO A 1 231 ? 45.790 34.370 21.948 1.00 30.32 230 PRO A N 1
ATOM 3496 C CA . PRO A 1 231 ? 46.398 33.340 22.790 1.00 30.98 230 PRO A CA 1
ATOM 3497 C C . PRO A 1 231 ? 45.437 32.847 23.856 1.00 32.11 230 PRO A C 1
ATOM 3498 O O . PRO A 1 231 ? 44.520 33.556 24.281 1.00 34.42 230 PRO A O 1
ATOM 3509 N N . GLY A 1 232 ? 45.660 31.605 24.275 1.00 33.57 231 GLY A N 1
ATOM 3510 C CA . GLY A 1 232 ? 44.862 31.009 25.328 1.00 34.80 231 GLY A CA 1
ATOM 3511 C C . GLY A 1 232 ? 45.555 29.810 25.931 1.00 37.53 231 GLY A C 1
ATOM 3512 O O . GLY A 1 232 ? 46.469 29.233 25.336 1.00 36.62 231 GLY A O 1
ATOM 3516 N N . GLU A 1 233 ? 45.125 29.451 27.146 1.00 37.48 232 GLU A N 1
ATOM 3517 C CA . GLU A 1 233 ? 45.618 28.225 27.769 1.00 42.56 232 GLU A CA 1
ATOM 3518 C C . GLU A 1 233 ? 45.358 27.016 26.885 1.00 42.50 232 GLU A C 1
ATOM 3519 O O . GLU A 1 233 ? 46.168 26.083 26.853 1.00 41.16 232 GLU A O 1
ATOM 3531 N N . ARG A 1 234 ? 44.245 27.021 26.153 1.00 35.83 233 ARG A N 1
ATOM 3532 C CA . ARG A 1 234 ? 43.882 25.895 25.303 1.00 33.78 233 ARG A CA 1
ATOM 3533 C C . ARG A 1 234 ? 44.732 25.810 24.044 1.00 34.85 233 ARG A C 1
ATOM 3534 O O . ARG A 1 234 ? 44.653 24.795 23.340 1.00 36.51 233 ARG A O 1
ATOM 3555 N N . GLY A 1 235 ? 45.503 26.848 23.740 1.00 32.74 234 GLY A N 1
ATOM 3556 C CA . GLY A 1 235 ? 46.163 27.017 22.459 1.00 34.53 234 GLY A CA 1
ATOM 3557 C C . GLY A 1 235 ? 45.870 28.381 21.873 1.00 37.05 234 GLY A C 1
ATOM 3558 O O . GLY A 1 235 ? 45.122 29.181 22.432 1.00 32.96 234 GLY A O 1
ATOM 3562 N N . ARG A 1 236 ? 46.482 28.644 20.712 1.00 33.89 235 ARG A N 1
ATOM 3563 C CA . ARG A 1 236 ? 46.300 29.904 20.004 1.00 29.36 235 ARG A CA 1
ATOM 3564 C C . ARG A 1 236 ? 45.179 29.725 18.998 1.00 30.00 235 ARG A C 1
ATOM 3565 O O . ARG A 1 236 ? 45.231 28.811 18.172 1.00 33.71 235 ARG A O 1
ATOM 3586 N N . THR A 1 237 ? 44.170 30.584 19.061 1.00 27.99 236 THR A N 1
ATOM 3587 C CA . THR A 1 237 ? 43.070 30.491 18.110 1.00 25.87 236 THR A CA 1
ATOM 3588 C C . THR A 1 237 ? 43.402 31.342 16.896 1.00 26.17 236 THR A C 1
ATOM 3589 O O . THR A 1 237 ? 43.547 32.564 17.001 1.00 26.58 236 THR A O 1
ATOM 3600 N N . LEU A 1 238 ? 43.544 30.687 15.745 1.00 26.34 237 LEU A N 1
ATOM 3601 C CA . LEU A 1 238 ? 43.737 31.350 14.468 1.00 27.67 237 LEU A CA 1
ATOM 3602 C C . LEU A 1 238 ? 42.375 31.507 13.816 1.00 23.93 237 LEU A C 1
ATOM 3603 O O . LEU A 1 238 ? 41.686 30.512 13.583 1.00 24.41 237 LEU A O 1
ATOM 3619 N N A SER A 1 239 ? 41.982 32.746 13.544 0.45 23.28 238 SER A N 1
ATOM 3620 N N B SER A 1 239 ? 41.975 32.745 13.552 0.55 23.14 238 SER A N 1
ATOM 3621 C CA A SER A 1 239 ? 40.668 33.048 13.000 0.45 24.54 238 SER A CA 1
ATOM 3622 C CA B SER A 1 239 ? 40.665 33.027 12.986 0.55 24.82 238 SER A CA 1
ATOM 3623 C C A SER A 1 239 ? 40.806 33.847 11.710 0.45 23.19 238 SER A C 1
ATOM 3624 C C B SER A 1 239 ? 40.805 33.842 11.708 0.55 23.30 238 SER A C 1
ATOM 3625 O O A SER A 1 239 ? 41.737 34.644 11.541 0.45 23.21 238 SER A O 1
ATOM 3626 O O B SER A 1 239 ? 41.732 34.647 11.549 0.55 23.99 238 SER A O 1
ATOM 3641 N N . VAL A 1 240 ? 39.868 33.626 10.795 1.00 24.03 239 VAL A N 1
ATOM 3642 C CA . VAL A 1 240 ? 39.805 34.367 9.546 1.00 23.17 239 VAL A CA 1
ATOM 3643 C C . VAL A 1 240 ? 38.403 34.918 9.377 1.00 22.14 239 VAL A C 1
ATOM 3644 O O . VAL A 1 240 ? 37.419 34.287 9.776 1.00 22.35 239 VAL A O 1
ATOM 3657 N N . SER A 1 241 ? 38.323 36.120 8.811 1.00 23.64 240 SER A N 1
ATOM 3658 C CA . SER A 1 241 ? 37.078 36.710 8.337 1.00 24.79 240 SER A CA 1
ATOM 3659 C C . SER A 1 241 ? 37.334 37.242 6.939 1.00 22.99 240 SER A C 1
ATOM 3660 O O . SER A 1 241 ? 38.310 37.970 6.728 1.00 26.23 240 SER A O 1
ATOM 3668 N N . HIS A 1 242 ? 36.468 36.904 5.986 1.00 21.28 241 HIS A N 1
ATOM 3669 C CA . HIS A 1 242 ? 36.613 37.385 4.619 1.00 21.89 241 HIS A CA 1
ATOM 3670 C C . HIS A 1 242 ? 35.251 37.891 4.165 1.00 20.04 241 HIS A C 1
ATOM 3671 O O . HIS A 1 242 ? 34.313 37.100 4.008 1.00 20.81 241 HIS A O 1
ATOM 3685 N N . GLN A 1 243 ? 35.143 39.202 3.981 1.00 20.98 242 GLN A N 1
ATOM 3686 C CA . GLN A 1 243 ? 33.872 39.886 3.779 1.00 21.78 242 GLN A CA 1
ATOM 3687 C C . GLN A 1 243 ? 33.817 40.566 2.415 1.00 22.67 242 GLN A C 1
ATOM 3688 O O . GLN A 1 243 ? 34.846 40.835 1.788 1.00 21.85 242 GLN A O 1
ATOM 3702 N N . GLY A 1 244 ? 32.600 40.905 1.999 1.00 22.07 243 GLY A N 1
ATOM 3703 C CA . GLY A 1 244 ? 32.379 41.722 0.812 1.00 24.33 243 GLY A CA 1
ATOM 3704 C C . GLY A 1 244 ? 31.612 41.050 -0.305 1.00 21.92 243 GLY A C 1
ATOM 3705 O O . GLY A 1 244 ? 31.225 41.741 -1.264 1.00 22.32 243 GLY A O 1
ATOM 3709 N N . TRP A 1 245 ? 31.344 39.747 -0.196 1.00 20.33 244 TRP A N 1
ATOM 3710 C CA . TRP A 1 245 ? 30.800 38.960 -1.304 1.00 21.38 244 TRP A CA 1
ATOM 3711 C C . TRP A 1 245 ? 29.454 39.490 -1.766 1.00 21.66 244 TRP A C 1
ATOM 3712 O O . TRP A 1 245 ? 29.139 39.453 -2.969 1.00 22.51 244 TRP A O 1
ATOM 3733 N N . HIS A 1 246 ? 28.650 39.976 -0.839 1.00 20.55 245 HIS A N 1
ATOM 3734 C CA . HIS A 1 246 ? 27.315 40.480 -1.147 1.00 22.55 245 HIS A CA 1
ATOM 3735 C C . HIS A 1 246 ? 27.307 41.888 -1.738 1.00 25.10 245 HIS A C 1
ATOM 3736 O O . HIS A 1 246 ? 26.235 42.368 -2.125 1.00 24.53 245 HIS A O 1
ATOM 3750 N N A ARG A 1 247 ? 28.442 42.582 -1.786 0.57 22.86 246 ARG A N 1
ATOM 3751 N N B ARG A 1 247 ? 28.458 42.559 -1.794 0.43 22.92 246 ARG A N 1
ATOM 3752 C CA A ARG A 1 247 ? 28.484 43.942 -2.315 0.57 24.28 246 ARG A CA 1
ATOM 3753 C CA B ARG A 1 247 ? 28.564 43.937 -2.260 0.43 22.14 246 ARG A CA 1
ATOM 3754 C C A ARG A 1 247 ? 29.365 44.042 -3.556 0.57 25.09 246 ARG A C 1
ATOM 3755 C C B ARG A 1 247 ? 29.328 44.049 -3.576 0.43 23.52 246 ARG A C 1
ATOM 3756 O O A ARG A 1 247 ? 29.880 45.118 -3.862 0.57 25.71 246 ARG A O 1
ATOM 3757 O O B ARG A 1 247 ? 29.718 45.154 -3.961 0.43 25.73 246 ARG A O 1
ATOM 3798 N N . LEU A 1 248 ? 29.550 42.934 -4.268 1.00 24.06 247 LEU A N 1
ATOM 3799 C CA . LEU A 1 248 ? 30.382 42.913 -5.463 1.00 23.27 247 LEU A CA 1
ATOM 3800 C C . LEU A 1 248 ? 29.688 43.448 -6.703 1.00 28.23 247 LEU A C 1
ATOM 3801 O O . LEU A 1 248 ? 30.374 43.715 -7.688 1.00 27.02 247 LEU A O 1
ATOM 3817 N N . GLY A 1 249 ? 28.367 43.619 -6.688 1.00 26.57 248 GLY A N 1
ATOM 3818 C CA . GLY A 1 249 ? 27.693 44.100 -7.879 1.00 28.11 248 GLY A CA 1
ATOM 3819 C C . GLY A 1 249 ? 27.707 43.114 -9.019 1.00 25.97 248 GLY A C 1
ATOM 3820 O O . GLY A 1 249 ? 27.649 43.522 -10.190 1.00 30.04 248 GLY A O 1
ATOM 3824 N N . LEU A 1 250 ? 27.783 41.827 -8.715 1.00 24.67 249 LEU A N 1
ATOM 3825 C CA . LEU A 1 250 ? 27.749 40.756 -9.695 1.00 25.86 249 LEU A CA 1
ATOM 3826 C C . LEU A 1 250 ? 26.414 40.023 -9.578 1.00 26.86 249 LEU A C 1
ATOM 3827 O O . LEU A 1 250 ? 25.584 40.311 -8.699 1.00 29.26 249 LEU A O 1
ATOM 3843 N N . SER A 1 251 ? 26.192 39.060 -10.468 1.00 26.39 250 SER A N 1
ATOM 3844 C CA . SER A 1 251 ? 24.971 38.280 -10.361 1.00 24.66 250 SER A CA 1
ATOM 3845 C C . SER A 1 251 ? 25.002 37.474 -9.067 1.00 24.23 250 SER A C 1
ATOM 3846 O O . SER A 1 251 ? 26.064 37.158 -8.528 1.00 24.16 250 SER A O 1
ATOM 3854 N N . ASP A 1 252 ? 23.817 37.114 -8.577 1.00 24.83 251 ASP A N 1
ATOM 3855 C CA . ASP A 1 252 ? 23.792 36.386 -7.311 1.00 22.60 251 ASP A CA 1
ATOM 3856 C C . ASP A 1 252 ? 24.523 35.058 -7.433 1.00 23.01 251 ASP A C 1
ATOM 3857 O O . ASP A 1 252 ? 25.236 34.651 -6.513 1.00 23.95 251 ASP A O 1
ATOM 3866 N N . LEU A 1 253 ? 24.360 34.358 -8.556 1.00 24.72 252 LEU A N 1
ATOM 3867 C CA . LEU A 1 253 ? 25.070 33.093 -8.686 1.00 23.72 252 LEU A CA 1
ATOM 3868 C C . LEU A 1 253 ? 26.578 33.298 -8.746 1.00 24.36 252 LEU A C 1
ATOM 3869 O O . LEU A 1 253 ? 27.333 32.474 -8.225 1.00 23.49 252 LEU A O 1
ATOM 3885 N N . GLN A 1 254 ? 27.049 34.377 -9.381 1.00 23.57 253 GLN A N 1
ATOM 3886 C CA . GLN A 1 254 ? 28.483 34.646 -9.371 1.00 23.44 253 GLN A CA 1
ATOM 3887 C C . GLN A 1 254 ? 28.984 34.911 -7.957 1.00 22.09 253 GLN A C 1
ATOM 3888 O O . GLN A 1 254 ? 30.034 34.398 -7.563 1.00 23.30 253 GLN A O 1
ATOM 3902 N N . GLU A 1 255 ? 28.247 35.718 -7.193 1.00 20.80 254 GLU A N 1
ATOM 3903 C CA . GLU A 1 255 ? 28.646 36.049 -5.831 1.00 21.59 254 GLU A CA 1
ATOM 3904 C C . GLU A 1 255 ? 28.642 34.810 -4.953 1.00 21.74 254 GLU A C 1
ATOM 3905 O O . GLU A 1 255 ? 29.589 34.569 -4.193 1.00 21.32 254 GLU A O 1
ATOM 3917 N N . ARG A 1 256 ? 27.577 34.014 -5.041 1.00 20.58 255 ARG A N 1
ATOM 3918 C CA . ARG A 1 256 ? 27.484 32.788 -4.263 1.00 22.22 255 ARG A CA 1
ATOM 3919 C C . ARG A 1 256 ? 28.609 31.820 -4.595 1.00 22.09 255 ARG A C 1
ATOM 3920 O O . ARG A 1 256 ? 29.190 31.195 -3.696 1.00 22.08 255 ARG A O 1
ATOM 3941 N N . THR A 1 257 ? 28.902 31.647 -5.881 1.00 21.14 256 THR A N 1
ATOM 3942 C CA . THR A 1 257 ? 29.947 30.717 -6.275 1.00 21.92 256 THR A CA 1
ATOM 3943 C C . THR A 1 257 ? 31.306 31.166 -5.752 1.00 21.13 256 THR A C 1
ATOM 3944 O O . THR A 1 257 ? 32.090 30.350 -5.249 1.00 22.45 256 THR A O 1
ATOM 3955 N N . LEU A 1 258 ? 31.605 32.463 -5.853 1.00 20.96 257 LEU A N 1
ATOM 3956 C CA . LEU A 1 258 ? 32.846 32.971 -5.287 1.00 21.13 257 LEU A CA 1
ATOM 3957 C C . LEU A 1 258 ? 32.904 32.710 -3.789 1.00 20.24 257 LEU A C 1
ATOM 3958 O O . LEU A 1 258 ? 33.923 32.241 -3.281 1.00 20.84 257 LEU A O 1
ATOM 3974 N N . ARG A 1 259 ? 31.831 33.032 -3.063 1.00 19.46 258 ARG A N 1
ATOM 3975 C CA . ARG A 1 259 ? 31.827 32.833 -1.613 1.00 18.28 258 ARG A CA 1
ATOM 3976 C C . ARG A 1 259 ? 32.086 31.372 -1.272 1.00 22.76 258 ARG A C 1
ATOM 3977 O O . ARG A 1 259 ? 32.917 31.060 -0.409 1.00 21.49 258 ARG A O 1
ATOM 3998 N N . HIS A 1 260 ? 31.400 30.462 -1.962 1.00 21.46 259 HIS A N 1
ATOM 3999 C CA . HIS A 1 260 ? 31.569 29.032 -1.732 1.00 19.80 259 HIS A CA 1
ATOM 4000 C C . HIS A 1 260 ? 33.006 28.588 -2.012 1.00 23.32 259 HIS A C 1
ATOM 4001 O O . HIS A 1 260 ? 33.620 27.874 -1.207 1.00 22.60 259 HIS A O 1
ATOM 4015 N N . ARG A 1 261 ? 33.568 29.012 -3.142 1.00 22.44 260 ARG A N 1
ATOM 4016 C CA . ARG A 1 261 ? 34.922 28.593 -3.491 1.00 22.79 260 ARG A CA 1
ATOM 4017 C C . ARG A 1 261 ? 35.947 29.141 -2.510 1.00 21.20 260 ARG A C 1
ATOM 4018 O O . ARG A 1 261 ? 36.890 28.435 -2.126 1.00 22.53 260 ARG A O 1
ATOM 4039 N N . PHE A 1 262 ? 35.807 30.408 -2.123 1.00 21.25 261 PHE A N 1
ATOM 4040 C CA . PHE A 1 262 ? 36.727 30.962 -1.139 1.00 21.27 261 PHE A CA 1
ATOM 4041 C C . PHE A 1 262 ? 36.542 30.309 0.222 1.00 21.22 261 PHE A C 1
ATOM 4042 O O . PHE A 1 262 ? 37.526 30.124 0.947 1.00 21.72 261 PHE A O 1
ATOM 4059 N N . ALA A 1 263 ? 35.315 29.920 0.590 1.00 20.47 262 ALA A N 1
ATOM 4060 C CA . ALA A 1 263 ? 35.139 29.228 1.871 1.00 20.26 262 ALA A CA 1
ATOM 4061 C C . ALA A 1 263 ? 35.903 27.910 1.894 1.00 22.16 262 ALA A C 1
ATOM 4062 O O . ALA A 1 263 ? 36.520 27.550 2.909 1.00 22.33 262 ALA A O 1
ATOM 4069 N N . ALA A 1 264 ? 35.860 27.163 0.793 1.00 20.78 263 ALA A N 1
ATOM 4070 C CA . ALA A 1 264 ? 36.605 25.914 0.728 1.00 21.67 263 ALA A CA 1
ATOM 4071 C C . ALA A 1 264 ? 38.100 26.181 0.788 1.00 23.53 263 ALA A C 1
ATOM 4072 O O . ALA A 1 264 ? 38.860 25.394 1.371 1.00 23.01 263 ALA A O 1
ATOM 4079 N N . THR A 1 265 ? 38.541 27.283 0.180 1.00 21.74 264 THR A N 1
ATOM 4080 C CA . THR A 1 265 ? 39.956 27.639 0.216 1.00 21.74 264 THR A CA 1
ATOM 4081 C C . THR A 1 265 ? 40.393 27.951 1.638 1.00 22.42 264 THR A C 1
ATOM 4082 O O . THR A 1 265 ? 41.452 27.494 2.088 1.00 23.01 264 THR A O 1
ATOM 4093 N N . TRP A 1 266 ? 39.591 28.732 2.368 1.00 20.93 265 TRP A N 1
ATOM 4094 C CA . TRP A 1 266 ? 39.949 29.057 3.743 1.00 19.54 265 TRP A CA 1
ATOM 4095 C C . TRP A 1 266 ? 39.901 27.825 4.634 1.00 23.59 265 TRP A C 1
ATOM 4096 O O . TRP A 1 266 ? 40.737 27.682 5.533 1.00 22.74 265 TRP A O 1
ATOM 4117 N N . THR A 1 267 ? 38.957 26.913 4.389 1.00 21.09 266 THR A N 1
ATOM 4118 C CA . THR A 1 267 ? 38.927 25.660 5.137 1.00 20.30 266 THR A CA 1
ATOM 4119 C C . THR A 1 267 ? 40.238 24.902 4.959 1.00 23.72 266 THR A C 1
ATOM 4120 O O . THR A 1 267 ? 40.825 24.418 5.933 1.00 23.47 266 THR A O 1
ATOM 4131 N N . ALA A 1 268 ? 40.732 24.829 3.725 1.00 22.48 267 ALA A N 1
ATOM 4132 C CA . ALA A 1 268 ? 41.998 24.154 3.456 1.00 20.98 267 ALA A CA 1
ATOM 4133 C C . ALA A 1 268 ? 43.166 24.879 4.116 1.00 24.23 267 ALA A C 1
ATOM 4134 O O . ALA A 1 268 ? 44.109 24.242 4.608 1.00 25.00 267 ALA A O 1
ATOM 4141 N N . ALA A 1 269 ? 43.135 26.208 4.117 1.00 23.32 268 ALA A N 1
ATOM 4142 C CA . ALA A 1 269 ? 44.223 26.975 4.714 1.00 20.37 268 ALA A CA 1
ATOM 4143 C C . ALA A 1 269 ? 44.285 26.761 6.218 1.00 23.02 268 ALA A C 1
ATOM 4144 O O . ALA A 1 269 ? 45.372 26.582 6.775 1.00 24.75 268 ALA A O 1
ATOM 4151 N N . LEU A 1 270 ? 43.134 26.798 6.894 1.00 22.14 269 LEU A N 1
ATOM 4152 C CA . LEU A 1 270 ? 43.117 26.552 8.334 1.00 21.79 269 LEU A CA 1
ATOM 4153 C C . LEU A 1 270 ? 43.647 25.162 8.643 1.00 26.46 269 LEU A C 1
ATOM 4154 O O . LEU A 1 270 ? 44.386 24.972 9.616 1.00 24.92 269 LEU A O 1
ATOM 4170 N N A SER A 1 271 ? 43.286 24.175 7.822 0.41 24.68 270 SER A N 1
ATOM 4171 N N B SER A 1 271 ? 43.267 24.166 7.838 0.59 24.82 270 SER A N 1
ATOM 4172 C CA A SER A 1 271 ? 43.770 22.819 8.047 0.41 26.41 270 SER A CA 1
ATOM 4173 C CA B SER A 1 271 ? 43.783 22.817 8.051 0.59 25.93 270 SER A CA 1
ATOM 4174 C C A 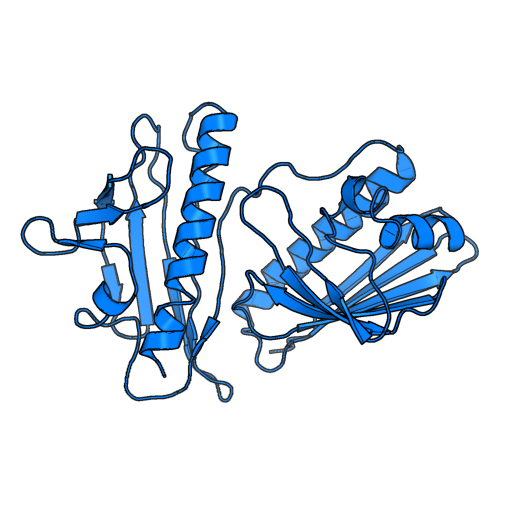SER A 1 271 ? 45.278 22.739 7.852 0.41 28.72 270 SER A C 1
ATOM 4175 C C B SER A 1 271 ? 45.292 22.783 7.887 0.59 28.75 270 SER A C 1
ATOM 4176 O O A SER A 1 271 ? 45.971 22.020 8.583 0.41 30.29 270 SER A O 1
ATOM 4177 O O B SER A 1 271 ? 46.000 22.142 8.675 0.59 29.93 270 SER A O 1
ATOM 4192 N N . LEU A 1 272 ? 45.803 23.470 6.869 1.00 27.36 271 LEU A N 1
ATOM 4193 C CA . LEU A 1 272 ? 47.239 23.468 6.629 1.00 26.76 271 LEU A CA 1
ATOM 4194 C C . LEU A 1 272 ? 47.979 24.161 7.762 1.00 28.85 271 LEU A C 1
ATOM 4195 O O . LEU A 1 272 ? 49.046 23.703 8.189 1.00 30.35 271 LEU A O 1
ATOM 4211 N N . ALA A 1 273 ? 47.426 25.259 8.276 1.00 26.05 272 ALA A N 1
ATOM 4212 C CA . ALA A 1 273 ? 48.040 25.902 9.434 1.00 25.65 272 ALA A CA 1
ATOM 4213 C C . ALA A 1 273 ? 48.137 24.935 10.606 1.00 26.70 272 ALA A C 1
ATOM 4214 O O . ALA A 1 273 ? 49.150 24.914 11.317 1.00 29.75 272 ALA A O 1
ATOM 4221 N N . GLU A 1 274 ? 47.093 24.132 10.826 1.00 28.20 273 GLU A N 1
ATOM 4222 C CA . GLU A 1 274 ? 47.133 23.154 11.912 1.00 31.16 273 GLU A CA 1
ATOM 4223 C C . GLU A 1 274 ? 48.257 22.150 11.693 1.00 36.18 273 GLU A C 1
ATOM 4224 O O . GLU A 1 274 ? 48.956 21.768 12.643 1.00 36.55 273 GLU A O 1
ATOM 4236 N N . GLU A 1 275 ? 48.443 21.708 10.449 1.00 35.52 274 GLU A N 1
ATOM 4237 C CA . GLU A 1 275 ? 49.525 20.780 10.141 1.00 38.56 274 GLU A CA 1
ATOM 4238 C C . GLU A 1 275 ? 50.884 21.429 10.366 1.00 36.06 274 GLU A C 1
ATOM 4239 O O . GLU A 1 275 ? 51.790 20.801 10.929 1.00 38.37 274 GLU A O 1
ATOM 4251 N N . CYS A 1 276 ? 51.045 22.681 9.932 1.00 33.97 275 CYS A N 1
ATOM 4252 C CA . CYS A 1 276 ? 52.308 23.381 10.149 1.00 35.17 275 CYS A CA 1
ATOM 4253 C C . CYS A 1 276 ? 52.618 23.512 11.630 1.00 33.98 275 CYS A C 1
ATOM 4254 O O . CYS A 1 276 ? 53.774 23.367 12.046 1.00 40.86 275 CYS A O 1
ATOM 4262 N N . ALA A 1 277 ? 51.601 23.802 12.440 1.00 32.61 276 ALA A N 1
ATOM 4263 C CA . ALA A 1 277 ? 51.826 24.023 13.863 1.00 34.35 276 ALA A CA 1
ATOM 4264 C C . ALA A 1 277 ? 52.138 22.734 14.606 1.00 44.17 276 ALA A C 1
ATOM 4265 O O . ALA A 1 277 ? 52.650 22.793 15.729 1.00 52.78 276 ALA A O 1
ATOM 4272 N N . ARG A 1 278 ? 51.847 21.580 14.014 1.00 45.29 277 ARG A N 1
ATOM 4273 C CA . ARG A 1 278 ? 52.219 20.303 14.613 1.00 65.73 277 ARG A CA 1
ATOM 4274 C C . ARG A 1 278 ? 53.734 20.129 14.590 1.00 68.54 277 ARG A C 1
ATOM 4275 O O . ARG A 1 278 ? 54.340 20.044 13.521 1.00 69.74 277 ARG A O 1
#

B-factor: mean 38.6, std 17.41, range [18.28, 142.46]

Nearest PDB structures (foldseek):
  6v04-assembly1_A  TM=1.004E+00  e=1.772E-60  Micromonospora chersina
  3q63-assembly2_D  TM=9.048E-01  e=2.851E-09  Mesorhizobium japonicum MAFF 303099
  2m89-assembly1_B  TM=8.527E-01  e=4.133E-07  Colwellia psychrerythra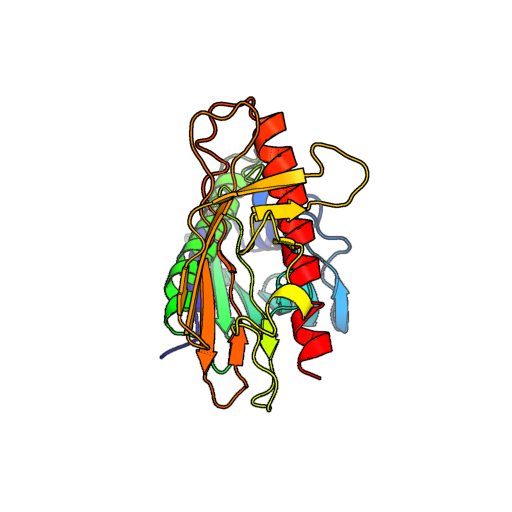ea 34H
  3ijt-assembly1_A  TM=8.030E-01  e=8.760E-06  Streptococcus mutans
  3pu2-assembly2_B  TM=7.827E-01  e=6.602E-06  Cereibacter sphaeroides 2.4.1

Sequence (269 aa):
PDDWVRVMVSVPAPVDEVWEAVTDPRRRVAQWFGHLSAPMTTGASTRRVDFGDGDFFDIEVDHHVEEPRDRLLFRWSFLGVGPECQVGWTLTGGAEATTLTVDDSCPGRPGSEVAQLKAGWLDFVGRLARYLETGKPSRYDWRQEIDGSVVLPNGSWHPLREETVVDWLPIATNGAGPGWFFVVDEEGPRRFTLRDWQLDRERALTFAVEIPGARTVTACCQVRTEPGERGRTLSSVSHQGWHRRLGLSDLQERTLRHRFAATWTAALSSLAEECAR

Solvent-accessible surface area: 12848 Å² total; per-residue (Å²): 94,90,33,120,4,97,3,111,26,72,6,128,11,88,35,81,63,1,16,67,0,4,27,50,44,163,46,2,27,43,3,3,0,107,10,77,42,74,20,71,82,67,39,73,13,96,0,50,6,30,0,13,3,28,26,50,2,78,2,42,91,34,82,82,132,47,90,0,56,0,58,9,22,42,6,34,24,8,33,94,15,91,3,4,6,24,12,73,57,53,120,168,24,3,39,4,28,1,43,1,34,4,107,54,14,8,48,84,52,35,75,111,47,92,60,29,7,90,57,24,7,31,53,0,29,153,19,27,146,80,52,141,88,9,73,42,78,24,61,86,50,1,31,8,15,1,35,2,66,85,37,106,43,7,0,0,44,97,114,8,2,91,66,2,8,35,13,38,87,88,83,104,37,22,9,65,0,41,1,104,49,182,96,52,54,120,127,2,33,6,131,107,38,120,38,88,124,53,151,25,0,50,6,10,0,55,10,82,73,29,172,37,67,0,32,1,47,0,107,17,75,108,32,188,73,2,42,4,0,36,4,25,0,64,0,0,91,84,0,58,42,62,74,129,97,17,71,54,12,0,74,9,0,1,57,21,1,23,63,4,0,39,73,0,60,86,40,15,199

Secondary structure (P-SEA, 3-state):
cccbbbbbbbccccaaaaaaaaccaaaaaacbbbbcccccccccccccccccbbbbbbbccccccccccccccccccccbbbbbbbbbbcccbbbbbbbbbbccccccaaaaaaaaaaaaaaaaaaaaaccccccccccccccbbbbbcccccccccccccccccccccccccccbbbbcccccccbbbbccccccccccccbbbbcccccbbbbbbbbcccccccbbbbbbbcccccccccaaaaaaaaaaaaaaaaaaaaaaaaaac

InterPro domains:
  IPR013538 Activator of Hsp90 ATPase homologue 1/2-like, C-terminal [PF08327] (21-137)
  IPR023393 START-like domain superfamily [G3DSA:3.30.530.20] (8-155)

Foldseek 3Di:
DDQKAKDKDWAQDFLLVLLCCCFVQVNCCLQPFHKPDTADAQDWIKGDQQQQKIKTKGWHDDDRSFKTWIWIAILNAHAIWTWMWGWDGDPRTIMTMIIIGGPPPDPVCRVVVNVVVVRRVVSSNVCVVPVGRSGDNYDQKAKHKHFFAPDDDACQDPVRVVQQFQFDCDPPDTFWHALDDPDDDGIWGKADWDGDGQAKTKIWTQDPPFPDIKIKIWGWDQDPRGIMIMMMIHDLVRRPDDPVVSSVVSNSVNNNVSRSNVSVRVVSD

CATH classification: 3.30.530.20

Organism: NCBI:txid47854

Radius of gyration: 20.01 Å; Cα contacts (8 Å, |Δi|>4): 619; chains: 1; bounding box: 58×40×42 Å